Protein AF-C6LS97-F1 (afdb_monomer)

Organism: Giardia intestinalis (strain ATCC 50581 / GS clone H7) (NCBI:txid598745)

InterPro domains:
  IPR003383 Circovirus capsid protein [PF02443] (3-243)

Foldseek 3Di:
DDDDDDDPPPDPPPPPPPPPPPPPPVPPDFQKDDKDKFKDKDKDQQADPVHRQWGDFDKDAQLPTPPSVVVLVFFFKKFFPKKKKKFAQDDPDLVQLVQKKKKWAWQVVQLQPQDWAQDDDLDPCSNGPTDGPVRSVPHPRIDIWGQDSVRNMTMDMDFKWFKDWDADDPDDPGDTTDIDIGGRRDMDTCVQSFADDDDDRPRHHTMIGGIRMDMDSVRPPPDDDDSITIMMMMTTMMGGDTD

Mean predicted aligned error: 12.02 Å

pLDDT: mean 77.27, std 15.56, range [41.56, 97.31]

Structure (mmCIF, N/CA/C/O backbone):
data_AF-C6LS97-F1
#
_entry.id   AF-C6LS97-F1
#
loop_
_atom_site.group_PDB
_atom_site.id
_atom_site.type_symbol
_atom_site.label_atom_id
_atom_site.label_alt_id
_atom_site.label_comp_id
_atom_site.label_asym_id
_atom_site.label_entity_id
_atom_site.label_seq_id
_atom_site.pdbx_PDB_ins_code
_atom_site.Cartn_x
_atom_site.Cartn_y
_atom_site.Cartn_z
_atom_site.occupancy
_atom_site.B_iso_or_equiv
_atom_site.auth_seq_id
_atom_site.auth_comp_id
_atom_site.auth_asym_id
_atom_site.auth_atom_id
_atom_site.pdbx_PDB_model_num
ATOM 1 N N . MET A 1 1 ? -50.761 -73.630 5.319 1.00 46.62 1 MET A N 1
ATOM 2 C CA . MET A 1 1 ? -49.643 -72.853 4.724 1.00 46.62 1 MET A CA 1
ATOM 3 C C . MET A 1 1 ? -50.275 -71.831 3.787 1.00 46.62 1 MET A C 1
ATOM 5 O O . MET A 1 1 ? -51.145 -72.227 3.038 1.00 46.62 1 MET A O 1
ATOM 9 N N . VAL A 1 2 ? -50.105 -70.515 3.930 1.00 41.56 2 VAL A N 1
ATOM 10 C CA . VAL A 1 2 ? -48.975 -69.705 3.433 1.00 41.56 2 VAL A CA 1
ATOM 11 C C . VAL A 1 2 ? -48.930 -68.377 4.216 1.00 41.56 2 VAL A C 1
ATOM 13 O O . VAL A 1 2 ? -49.955 -67.840 4.634 1.00 41.56 2 VAL A O 1
ATOM 16 N N . ARG A 1 3 ? -47.711 -67.892 4.473 1.00 44.88 3 ARG A N 1
ATOM 17 C CA . ARG A 1 3 ? -47.358 -66.804 5.399 1.00 44.88 3 ARG A CA 1
ATOM 18 C C . ARG A 1 3 ? -47.793 -65.416 4.902 1.00 44.88 3 ARG A C 1
ATOM 20 O O . ARG A 1 3 ? -47.576 -65.053 3.750 1.00 44.88 3 ARG A O 1
ATOM 27 N N . ARG A 1 4 ? -48.342 -64.619 5.827 1.00 48.19 4 ARG A N 1
ATOM 28 C CA . ARG A 1 4 ? -48.665 -63.190 5.679 1.00 48.19 4 ARG A CA 1
ATOM 29 C C . ARG A 1 4 ? -47.379 -62.373 5.493 1.00 48.19 4 ARG A C 1
ATOM 31 O O . ARG A 1 4 ? -46.589 -62.280 6.427 1.00 48.19 4 ARG A O 1
ATOM 38 N N . TYR A 1 5 ? -47.204 -61.721 4.345 1.00 48.44 5 TYR A N 1
ATOM 39 C CA . TYR A 1 5 ? -46.192 -60.672 4.191 1.00 48.44 5 TYR A CA 1
ATOM 40 C C . TYR A 1 5 ? -46.810 -59.309 4.515 1.00 48.44 5 TYR A C 1
ATOM 42 O O . TYR A 1 5 ? -47.672 -58.793 3.803 1.00 48.44 5 TYR A O 1
ATOM 50 N N . GLY A 1 6 ? -46.394 -58.754 5.654 1.00 45.88 6 GLY A N 1
ATOM 51 C CA . GLY A 1 6 ? -46.830 -57.456 6.149 1.00 45.88 6 GLY A CA 1
ATOM 52 C C . GLY A 1 6 ? -46.430 -56.321 5.207 1.00 45.88 6 GLY A C 1
ATOM 53 O O . GLY A 1 6 ? -45.264 -56.156 4.853 1.00 45.88 6 GLY A O 1
ATOM 54 N N . LYS A 1 7 ? -47.405 -55.485 4.838 1.00 48.69 7 LYS A N 1
ATOM 55 C CA . LYS A 1 7 ? -47.158 -54.198 4.181 1.00 48.69 7 LYS A CA 1
ATOM 56 C C . LYS A 1 7 ? -46.496 -53.253 5.187 1.00 48.69 7 LYS A C 1
ATOM 58 O O . LYS A 1 7 ? -47.177 -52.591 5.967 1.00 48.69 7 LYS A O 1
ATOM 63 N N . TYR A 1 8 ? -45.169 -53.159 5.149 1.00 50.91 8 TYR A N 1
ATOM 64 C CA . TYR A 1 8 ? -44.419 -52.104 5.832 1.00 50.91 8 TYR A CA 1
ATOM 65 C C . TYR A 1 8 ? -44.796 -50.737 5.237 1.00 50.91 8 TYR A C 1
ATOM 67 O O . TYR A 1 8 ? -44.198 -50.254 4.274 1.00 50.91 8 TYR A O 1
ATOM 75 N N . ARG A 1 9 ? -45.805 -50.076 5.816 1.00 51.81 9 ARG A N 1
ATOM 76 C CA . ARG A 1 9 ? -46.058 -48.651 5.575 1.00 51.81 9 ARG A CA 1
ATOM 77 C C . ARG A 1 9 ? -44.880 -47.863 6.150 1.00 51.81 9 ARG A C 1
ATOM 79 O O . ARG A 1 9 ? -44.785 -47.679 7.361 1.00 51.81 9 ARG A O 1
ATOM 86 N N . LYS A 1 10 ? -43.990 -47.373 5.279 1.00 49.97 10 LYS A N 1
ATOM 87 C CA . LYS A 1 10 ? -42.951 -46.395 5.636 1.00 49.97 10 LYS A CA 1
ATOM 88 C C . LYS A 1 10 ? -43.623 -45.188 6.301 1.00 49.97 10 LYS A C 1
ATOM 90 O O . LYS A 1 10 ? -44.265 -44.379 5.630 1.00 49.97 10 LYS A O 1
ATOM 95 N N . ARG A 1 11 ? -43.486 -45.066 7.626 1.00 51.88 11 ARG A N 1
ATOM 96 C CA . ARG A 1 11 ? -43.858 -43.858 8.370 1.00 51.88 11 ARG A CA 1
ATOM 97 C C . ARG A 1 11 ? -43.005 -42.715 7.824 1.00 51.88 11 ARG A C 1
ATOM 99 O O . ARG A 1 11 ? -41.806 -42.652 8.073 1.00 51.88 11 ARG A O 1
ATOM 106 N N . ARG A 1 12 ? -43.614 -41.826 7.036 1.00 50.38 12 ARG A N 1
ATOM 107 C CA . ARG A 1 12 ? -42.991 -40.558 6.652 1.00 50.38 12 ARG A CA 1
ATOM 108 C C . ARG A 1 12 ? -42.758 -39.775 7.940 1.00 50.38 12 ARG A C 1
ATOM 110 O O . ARG A 1 12 ? -43.701 -39.221 8.498 1.00 50.38 12 ARG A O 1
ATOM 117 N N . PHE A 1 13 ? -41.517 -39.737 8.417 1.00 52.12 13 PHE A N 1
ATOM 118 C CA . PHE A 1 13 ? -41.114 -38.774 9.431 1.00 52.12 13 PHE A CA 1
ATOM 119 C C . PHE A 1 13 ? -41.402 -37.384 8.860 1.00 52.12 13 PHE A C 1
ATOM 121 O O . PHE A 1 13 ? -40.721 -36.924 7.940 1.00 52.12 13 PHE A O 1
ATOM 128 N N . LYS A 1 14 ? -42.460 -36.727 9.352 1.00 53.16 14 LYS A N 1
ATOM 129 C CA . LYS A 1 14 ? -42.687 -35.303 9.100 1.00 53.16 14 LYS A CA 1
ATOM 130 C C . LYS A 1 14 ? -41.426 -34.599 9.592 1.00 53.16 14 LYS A C 1
ATOM 132 O O . LYS A 1 14 ? -41.205 -34.511 10.797 1.00 53.16 14 LYS A O 1
ATOM 137 N N . LYS A 1 15 ? -40.584 -34.124 8.667 1.00 52.19 15 LYS A N 1
ATOM 138 C CA . LYS A 1 15 ? -39.511 -33.182 8.985 1.00 52.19 15 LYS A CA 1
ATOM 139 C C . LYS A 1 15 ? -40.198 -31.968 9.597 1.00 52.19 15 LYS A C 1
ATOM 141 O O . LYS A 1 15 ? -40.750 -31.141 8.875 1.00 52.19 15 LYS A O 1
ATOM 146 N N . VAL A 1 16 ? -40.217 -31.895 10.925 1.00 54.19 16 VAL A N 1
ATOM 147 C CA . VAL A 1 16 ? -40.585 -30.684 11.648 1.00 54.19 16 VAL A CA 1
ATOM 148 C C . VAL A 1 16 ? -39.600 -29.635 11.154 1.00 54.19 16 VAL A C 1
ATOM 150 O O . VAL A 1 16 ? -38.423 -29.663 11.511 1.00 54.19 16 VAL A O 1
ATOM 153 N N . ARG A 1 17 ? -40.050 -28.766 10.241 1.00 55.44 17 ARG A N 1
ATOM 154 C CA . ARG A 1 17 ? -39.307 -27.575 9.837 1.00 55.44 17 ARG A CA 1
ATOM 155 C C . ARG A 1 17 ? -39.157 -26.754 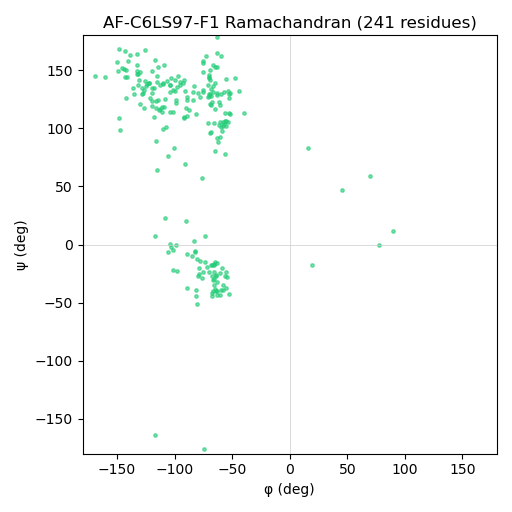11.109 1.00 55.44 17 ARG A C 1
ATOM 157 O O . ARG A 1 17 ? -40.059 -26.004 11.469 1.00 55.44 17 ARG A O 1
ATOM 164 N N . ARG A 1 18 ? -38.044 -26.952 11.820 1.00 57.25 18 ARG A N 1
ATOM 165 C CA . ARG A 1 18 ? -37.614 -26.079 12.905 1.00 57.25 18 ARG A CA 1
ATOM 166 C C . ARG A 1 18 ? -37.547 -24.692 12.285 1.00 57.25 18 ARG A C 1
ATOM 168 O O . ARG A 1 18 ? -36.637 -24.409 11.509 1.00 57.25 18 ARG A O 1
ATOM 175 N N . ARG A 1 19 ? -38.561 -23.860 12.544 1.00 56.88 19 ARG A N 1
ATOM 176 C CA . ARG A 1 19 ? -38.484 -22.437 12.224 1.00 56.88 19 ARG A CA 1
ATOM 177 C C . ARG A 1 19 ? -37.192 -21.962 12.883 1.00 56.88 19 ARG A C 1
ATOM 179 O O . ARG A 1 19 ? -37.013 -22.265 14.065 1.00 56.88 19 ARG A O 1
ATOM 186 N N . PRO A 1 20 ? -36.264 -21.327 12.150 1.00 56.97 20 PRO A N 1
ATOM 187 C CA . PRO A 1 20 ? -35.054 -20.829 12.769 1.00 56.97 20 PRO A CA 1
ATOM 188 C C . PRO A 1 20 ? -35.510 -19.903 13.886 1.00 56.97 20 PRO A C 1
ATOM 190 O O . PRO A 1 20 ? -36.173 -18.896 13.637 1.00 56.97 20 PRO A O 1
ATOM 193 N N . MET A 1 21 ? -35.237 -20.314 15.123 1.00 49.97 21 MET A N 1
ATOM 194 C CA . MET A 1 21 ? -35.466 -19.499 16.297 1.00 49.97 21 MET A CA 1
ATOM 195 C C . MET A 1 21 ? -34.690 -18.220 16.009 1.00 49.97 21 MET A C 1
ATOM 197 O O . MET A 1 21 ? -33.456 -18.245 15.961 1.00 49.97 21 MET A O 1
ATOM 201 N N . ARG A 1 22 ? -35.404 -17.131 15.695 1.00 53.22 22 ARG A N 1
ATOM 202 C CA . ARG A 1 22 ? -34.819 -15.798 15.607 1.00 53.22 22 ARG A CA 1
ATOM 203 C C . ARG A 1 22 ? -34.310 -15.535 17.011 1.00 53.22 22 ARG A C 1
ATOM 205 O O . ARG A 1 22 ? -35.026 -15.015 17.857 1.00 53.22 22 ARG A O 1
ATOM 212 N N . ARG A 1 23 ? -33.069 -15.951 17.281 1.00 51.69 23 ARG A N 1
ATOM 213 C CA . ARG A 1 23 ? -32.305 -15.386 18.374 1.00 51.69 23 ARG A CA 1
ATOM 214 C C . ARG A 1 23 ? -32.390 -13.900 18.094 1.00 51.69 23 ARG A C 1
ATOM 216 O O . ARG A 1 23 ? -31.857 -13.441 17.081 1.00 51.69 23 ARG A O 1
ATOM 223 N N . TYR A 1 24 ? -33.081 -13.180 18.966 1.00 46.16 24 TYR A N 1
ATOM 224 C CA . TYR A 1 24 ? -32.799 -11.782 19.211 1.00 46.16 24 TYR A CA 1
ATOM 225 C C . TYR A 1 24 ? -31.327 -11.738 19.624 1.00 46.16 24 TYR A C 1
ATOM 227 O O . TYR A 1 24 ? -30.973 -11.698 20.799 1.00 46.16 24 TYR A O 1
ATOM 235 N N . ARG A 1 25 ? -30.428 -11.838 18.636 1.00 52.50 25 ARG A N 1
ATOM 236 C CA . ARG A 1 25 ? -29.075 -11.347 18.768 1.00 52.50 25 ARG A CA 1
ATOM 237 C C . ARG A 1 25 ? -29.324 -9.885 19.032 1.00 52.50 25 ARG A C 1
ATOM 239 O O . ARG A 1 25 ? -29.687 -9.162 18.107 1.00 52.50 25 ARG A O 1
ATOM 246 N N . ARG A 1 26 ? -29.232 -9.493 20.308 1.00 45.06 26 ARG A N 1
ATOM 247 C CA . ARG A 1 26 ? -29.091 -8.097 20.694 1.00 45.06 26 ARG A CA 1
ATOM 248 C C . ARG A 1 26 ? -28.143 -7.521 19.661 1.00 45.06 26 ARG A C 1
ATOM 250 O O . ARG A 1 26 ? -27.006 -7.989 19.550 1.00 45.06 26 ARG A O 1
ATOM 257 N N . SER A 1 27 ? -28.650 -6.618 18.831 1.00 45.56 27 SER A N 1
ATOM 258 C CA . SER A 1 27 ? -27.810 -5.816 17.967 1.00 45.56 27 SER A CA 1
ATOM 259 C C . SER A 1 27 ? -26.996 -4.969 18.933 1.00 45.56 27 SER A C 1
ATOM 261 O O . SER A 1 27 ? -27.389 -3.852 19.247 1.00 45.56 27 SER A O 1
ATOM 263 N N . ARG A 1 28 ? -25.924 -5.543 19.503 1.00 56.06 28 ARG A N 1
ATOM 264 C CA . ARG A 1 28 ? -24.888 -4.784 20.190 1.00 56.06 28 ARG A CA 1
ATOM 265 C C . ARG A 1 28 ? -24.517 -3.726 19.170 1.00 56.06 28 ARG A C 1
ATOM 267 O O . ARG A 1 28 ? -24.093 -4.087 18.067 1.00 56.06 28 ARG A O 1
ATOM 274 N N . GLY A 1 29 ? -24.836 -2.470 19.489 1.00 56.38 29 GLY A N 1
ATOM 275 C CA . GLY A 1 29 ? -24.598 -1.340 18.605 1.00 56.38 29 GLY A CA 1
ATOM 276 C C . GLY A 1 29 ? -23.207 -1.492 18.014 1.00 56.38 29 GLY A C 1
ATOM 277 O O . GLY A 1 29 ? -22.271 -1.871 18.720 1.00 56.38 29 GLY A O 1
ATOM 278 N N . LYS A 1 30 ? -23.091 -1.328 16.696 1.00 62.88 30 LYS A N 1
ATOM 279 C CA . LYS A 1 30 ? -21.794 -1.398 16.029 1.00 62.88 30 LYS A CA 1
ATOM 280 C C . LYS A 1 30 ? -20.912 -0.337 16.692 1.00 62.88 30 LYS A C 1
ATOM 282 O O . LYS A 1 30 ? -21.095 0.843 16.423 1.00 62.88 30 LYS A O 1
ATOM 287 N N . THR A 1 31 ? -19.988 -0.742 17.562 1.00 75.62 31 THR A N 1
ATOM 288 C CA . THR A 1 31 ? -19.000 0.141 18.199 1.00 75.62 31 THR A CA 1
ATOM 289 C C . THR A 1 31 ? -17.914 0.463 17.186 1.00 75.62 31 THR A C 1
ATOM 291 O O . THR A 1 31 ? -16.758 0.096 17.358 1.00 75.62 31 THR A O 1
ATOM 294 N N . THR A 1 32 ? -18.315 1.030 16.050 1.00 87.19 32 THR A N 1
ATOM 295 C CA . THR A 1 32 ? -17.424 1.452 14.974 1.00 87.19 32 THR A CA 1
ATOM 296 C C . THR A 1 32 ? -17.199 2.947 15.082 1.00 87.19 32 THR A C 1
ATOM 298 O O . THR A 1 32 ? -18.169 3.697 15.176 1.00 87.19 32 THR A O 1
ATOM 301 N N . SER A 1 33 ? -15.946 3.382 15.013 1.00 89.50 33 SER A N 1
ATOM 302 C CA . SER A 1 33 ? -15.603 4.798 14.954 1.00 89.50 33 SER A CA 1
ATOM 303 C C . SER A 1 33 ? -16.148 5.452 13.676 1.00 89.50 33 SER A C 1
ATOM 305 O O . SER A 1 33 ? -16.456 4.783 12.679 1.00 89.50 33 SER A O 1
ATOM 307 N N . ARG A 1 34 ? -16.171 6.791 13.658 1.00 91.62 34 ARG A N 1
ATOM 308 C CA . ARG A 1 34 ? -16.218 7.545 12.396 1.00 91.62 34 ARG A CA 1
ATOM 309 C C . ARG A 1 34 ? -14.994 7.207 11.534 1.00 91.62 34 ARG A C 1
ATOM 311 O O . ARG A 1 34 ? -14.011 6.639 12.017 1.00 91.62 34 ARG A O 1
ATOM 318 N N . VAL A 1 35 ? -15.074 7.520 10.240 1.00 95.06 35 VAL A N 1
ATOM 319 C CA . VAL A 1 35 ? -13.922 7.379 9.340 1.00 95.06 35 VAL A CA 1
ATOM 320 C C . VAL A 1 35 ? -12.866 8.400 9.746 1.00 95.06 35 VAL A C 1
ATOM 322 O O . VAL A 1 35 ? -13.151 9.594 9.758 1.00 95.06 35 VAL A O 1
ATOM 325 N N . VAL A 1 36 ? -11.666 7.923 10.051 1.00 95.06 36 VAL A N 1
ATOM 326 C CA . VAL A 1 36 ? -10.499 8.744 10.385 1.00 95.06 36 VAL A CA 1
ATOM 327 C C . VAL A 1 36 ? -9.579 8.789 9.171 1.00 95.06 36 VAL A C 1
ATOM 329 O O . VAL A 1 36 ? -9.457 7.797 8.450 1.00 95.06 36 VAL A O 1
ATOM 332 N N . VAL A 1 37 ? -8.947 9.933 8.920 1.00 96.56 37 VAL A N 1
ATOM 333 C CA . VAL A 1 37 ? -7.934 10.073 7.871 1.00 96.56 37 VAL A CA 1
ATOM 334 C C . VAL A 1 37 ? -6.588 10.288 8.536 1.00 96.56 37 VAL A C 1
ATOM 336 O O . VAL A 1 37 ? -6.386 11.318 9.167 1.00 96.56 37 VAL A O 1
ATOM 339 N N . LEU A 1 38 ? -5.685 9.325 8.382 1.00 95.31 38 LEU A N 1
ATOM 340 C CA . LEU A 1 38 ? -4.294 9.478 8.797 1.00 95.31 38 LEU A CA 1
ATOM 341 C C . LEU A 1 38 ? -3.445 9.823 7.579 1.00 95.31 38 LEU A C 1
ATOM 343 O O . LEU A 1 38 ? -3.696 9.314 6.481 1.00 95.31 38 LEU A O 1
ATOM 347 N N . THR A 1 39 ? -2.478 10.713 7.773 1.00 95.06 39 THR A N 1
ATOM 348 C CA . THR A 1 39 ? -1.581 11.181 6.714 1.00 95.06 39 THR A CA 1
ATOM 349 C C . THR A 1 39 ? -0.140 10.941 7.133 1.00 95.06 39 THR A C 1
ATOM 351 O O . THR A 1 39 ? 0.207 11.155 8.290 1.00 95.06 39 THR A O 1
ATOM 354 N N . THR A 1 40 ? 0.684 10.481 6.201 1.00 91.81 40 THR A N 1
ATOM 355 C CA . THR A 1 40 ? 2.123 10.309 6.394 1.00 91.81 40 THR A CA 1
ATOM 356 C C . THR A 1 40 ? 2.840 10.660 5.100 1.00 91.81 40 THR A C 1
ATOM 358 O O . THR A 1 40 ? 2.323 10.382 4.015 1.00 91.81 40 THR A O 1
ATOM 361 N N . ASP A 1 41 ? 4.012 11.268 5.217 1.00 90.00 41 ASP A N 1
ATOM 362 C CA . ASP A 1 41 ? 4.869 11.584 4.084 1.00 90.00 41 ASP A CA 1
ATOM 363 C C . ASP A 1 41 ? 6.025 10.578 4.058 1.00 90.00 41 ASP A C 1
ATOM 365 O O . ASP A 1 41 ? 6.649 10.299 5.083 1.00 90.00 41 ASP A O 1
ATOM 369 N N . ARG A 1 42 ? 6.281 9.980 2.891 1.00 83.19 42 ARG A N 1
ATOM 370 C CA . ARG A 1 42 ? 7.369 9.018 2.684 1.00 83.19 42 ARG A CA 1
ATOM 371 C C . ARG A 1 42 ? 8.008 9.192 1.321 1.00 83.19 42 ARG A C 1
ATOM 373 O O . ARG A 1 42 ? 7.335 9.517 0.349 1.00 83.19 42 ARG A O 1
ATOM 380 N N . ASN A 1 43 ? 9.291 8.869 1.240 1.00 84.31 43 ASN A N 1
ATOM 381 C CA . ASN A 1 43 ? 9.965 8.715 -0.040 1.00 84.31 43 ASN A CA 1
ATOM 382 C C . ASN A 1 43 ? 9.547 7.387 -0.673 1.00 84.31 43 ASN A C 1
ATOM 384 O O . ASN A 1 43 ? 9.562 6.345 -0.016 1.00 84.31 43 ASN A O 1
ATOM 388 N N . TRP A 1 44 ? 9.167 7.434 -1.945 1.00 84.31 44 TRP A N 1
ATOM 389 C CA . TRP A 1 44 ? 8.861 6.257 -2.742 1.00 84.31 44 TRP A CA 1
ATOM 390 C C . TRP A 1 44 ? 9.927 6.065 -3.815 1.00 84.31 44 TRP A C 1
ATOM 392 O O . TRP A 1 44 ? 10.089 6.910 -4.695 1.00 84.31 44 TRP A O 1
ATOM 402 N N . PHE A 1 45 ? 10.613 4.929 -3.736 1.00 81.44 45 PHE A N 1
ATOM 403 C CA . PHE A 1 45 ? 11.476 4.392 -4.779 1.00 81.44 45 PHE A CA 1
ATOM 404 C C . PHE A 1 45 ? 10.626 3.458 -5.650 1.00 81.44 45 PHE A C 1
ATOM 406 O O . PHE A 1 45 ? 10.152 2.429 -5.175 1.00 81.44 45 PHE A O 1
ATOM 413 N N . PHE A 1 46 ? 10.342 3.854 -6.891 1.00 76.12 46 PHE A N 1
ATOM 414 C CA . PHE A 1 46 ? 9.530 3.053 -7.827 1.00 76.12 46 PHE A CA 1
ATOM 415 C C . PHE A 1 46 ? 10.372 2.075 -8.655 1.00 76.12 46 PHE A C 1
ATOM 417 O O . PHE A 1 46 ? 9.804 1.233 -9.349 1.00 76.12 46 PHE A O 1
ATOM 424 N N . ILE A 1 47 ? 11.698 2.180 -8.567 1.00 79.31 47 ILE A N 1
ATOM 425 C CA . ILE A 1 47 ? 12.688 1.320 -9.216 1.00 79.31 47 ILE A CA 1
ATOM 426 C C . ILE A 1 47 ? 13.469 0.583 -8.124 1.00 79.31 47 ILE A C 1
ATOM 428 O O . ILE A 1 47 ? 13.788 1.167 -7.087 1.00 79.31 47 ILE A O 1
ATOM 432 N N . ASN A 1 48 ? 13.762 -0.695 -8.349 1.00 73.75 48 ASN A N 1
ATOM 433 C CA . ASN A 1 48 ? 14.563 -1.503 -7.442 1.00 73.75 48 ASN A CA 1
ATOM 434 C C . ASN A 1 48 ? 16.034 -1.048 -7.470 1.00 73.75 48 ASN A C 1
ATOM 436 O O . ASN A 1 48 ? 16.656 -0.988 -8.526 1.00 73.75 48 ASN A O 1
ATOM 440 N N . ASN A 1 49 ? 16.614 -0.810 -6.292 1.00 69.44 49 ASN A N 1
ATOM 441 C CA . ASN A 1 49 ? 18.009 -0.378 -6.127 1.00 69.44 49 ASN A CA 1
ATOM 442 C C . ASN A 1 49 ? 19.050 -1.350 -6.715 1.00 69.44 49 ASN A C 1
ATOM 444 O O . ASN A 1 49 ? 20.194 -0.961 -6.919 1.00 69.44 49 ASN A O 1
ATOM 448 N N . THR A 1 50 ? 18.684 -2.616 -6.932 1.00 73.56 50 THR A N 1
ATOM 449 C CA . THR A 1 50 ? 19.579 -3.655 -7.475 1.00 73.56 50 THR A CA 1
ATOM 450 C C . THR A 1 50 ? 19.409 -3.887 -8.973 1.00 73.56 50 THR A C 1
ATOM 452 O O . THR A 1 50 ? 20.328 -4.383 -9.616 1.00 73.56 50 THR A O 1
ATOM 455 N N . ASN A 1 51 ? 18.249 -3.546 -9.538 1.00 78.50 51 ASN A N 1
ATOM 456 C CA . ASN A 1 51 ? 17.968 -3.718 -10.957 1.00 78.50 51 ASN A CA 1
ATOM 457 C C . ASN A 1 51 ? 17.015 -2.618 -11.419 1.00 78.50 51 ASN A C 1
ATOM 459 O O . ASN A 1 51 ? 15.828 -2.631 -11.088 1.00 78.50 51 ASN A O 1
ATOM 463 N N . GLU A 1 52 ? 17.543 -1.693 -12.214 1.00 76.19 52 GLU A N 1
ATOM 464 C CA . GLU A 1 52 ? 16.813 -0.502 -12.641 1.00 76.19 52 GLU A CA 1
ATOM 465 C C . GLU A 1 52 ? 15.630 -0.806 -13.574 1.00 76.19 52 GLU A C 1
ATOM 467 O O . GLU A 1 52 ? 14.707 -0.004 -13.691 1.00 76.19 52 GLU A O 1
ATOM 472 N N . ASN A 1 53 ? 15.604 -2.003 -14.169 1.00 82.94 53 ASN A N 1
ATOM 473 C CA . ASN A 1 53 ? 14.519 -2.461 -15.040 1.00 82.94 53 ASN A CA 1
ATOM 474 C C . ASN A 1 53 ? 13.314 -3.015 -14.264 1.00 82.94 53 ASN A C 1
ATOM 476 O O . ASN A 1 53 ? 12.304 -3.390 -14.863 1.00 82.94 53 ASN A O 1
ATOM 480 N N . LEU A 1 54 ? 13.433 -3.132 -12.941 1.00 86.38 54 LEU A N 1
ATOM 481 C CA . LEU A 1 54 ? 12.435 -3.751 -12.085 1.00 86.38 54 LEU A CA 1
ATOM 482 C C . LEU A 1 54 ? 11.716 -2.707 -11.238 1.00 86.38 54 LEU A C 1
ATOM 484 O O . LEU A 1 54 ? 12.327 -1.967 -10.467 1.00 86.38 54 LEU A O 1
ATOM 488 N N . HIS A 1 55 ? 10.390 -2.708 -11.332 1.00 88.25 55 HIS A N 1
ATOM 489 C CA . HIS A 1 55 ? 9.533 -1.808 -10.580 1.00 88.25 55 HIS A CA 1
ATOM 490 C C . HIS A 1 55 ? 9.007 -2.443 -9.297 1.00 88.25 55 HIS A C 1
ATOM 492 O O . HIS A 1 55 ? 8.583 -3.602 -9.279 1.00 88.25 55 HIS A O 1
ATOM 498 N N . GLU A 1 56 ? 8.969 -1.643 -8.230 1.00 87.69 56 GLU A N 1
ATOM 499 C CA . GLU A 1 56 ? 8.415 -2.027 -6.930 1.00 87.69 56 GLU A CA 1
ATOM 500 C C . GLU A 1 56 ? 7.034 -1.399 -6.703 1.00 87.69 56 GLU A C 1
ATOM 502 O O . GLU A 1 56 ? 6.793 -0.219 -6.983 1.00 87.69 56 GLU A O 1
ATOM 507 N N . ALA A 1 57 ? 6.104 -2.194 -6.172 1.00 90.06 57 ALA A N 1
ATOM 508 C CA . ALA A 1 57 ? 4.795 -1.700 -5.775 1.00 90.06 57 ALA A CA 1
ATOM 509 C C . ALA A 1 57 ? 4.917 -0.794 -4.544 1.00 90.06 57 ALA A C 1
ATOM 511 O O . ALA A 1 57 ? 5.685 -1.068 -3.625 1.00 90.06 57 ALA A O 1
ATOM 512 N N . TYR A 1 58 ? 4.099 0.258 -4.470 1.00 90.12 58 TYR A N 1
ATOM 513 C CA . TYR A 1 58 ? 4.071 1.111 -3.287 1.00 90.12 58 TYR A CA 1
ATOM 514 C C . TYR A 1 58 ? 3.750 0.296 -2.031 1.00 90.12 58 TYR A C 1
ATOM 516 O O . TYR A 1 58 ? 2.750 -0.426 -1.995 1.00 90.12 58 TYR A O 1
ATOM 524 N N . ARG A 1 59 ? 4.541 0.472 -0.974 1.00 87.81 59 ARG A N 1
ATOM 525 C CA . ARG A 1 59 ? 4.372 -0.231 0.298 1.00 87.81 59 ARG A CA 1
ATOM 526 C C . ARG A 1 59 ? 4.273 0.750 1.453 1.00 87.81 59 ARG A C 1
ATOM 528 O O . ARG A 1 59 ? 4.998 1.741 1.514 1.00 87.81 59 ARG A O 1
ATOM 535 N N . PHE A 1 60 ? 3.400 0.448 2.406 1.00 88.00 60 PHE A N 1
ATOM 536 C CA . PHE A 1 60 ? 3.337 1.181 3.664 1.00 88.00 60 PHE A CA 1
ATOM 537 C C . PHE A 1 60 ? 2.861 0.304 4.820 1.00 88.00 60 PHE A C 1
ATOM 539 O O . PHE A 1 60 ? 2.143 -0.675 4.642 1.00 88.00 60 PHE A O 1
ATOM 546 N N . THR A 1 61 ? 3.215 0.719 6.025 1.00 87.50 61 THR A N 1
ATOM 547 C CA . THR A 1 61 ? 2.815 0.138 7.307 1.00 87.50 61 THR A CA 1
ATOM 548 C C . THR A 1 61 ? 1.916 1.142 8.024 1.00 87.50 61 THR A C 1
ATOM 550 O O . THR A 1 61 ? 2.163 2.347 8.009 1.00 87.50 61 THR A O 1
ATOM 553 N N . VAL A 1 62 ? 0.825 0.674 8.634 1.00 87.75 62 VAL A N 1
ATOM 554 C CA . VAL A 1 62 ? -0.119 1.578 9.329 1.00 87.75 62 VAL A CA 1
ATOM 555 C C . VAL A 1 62 ? 0.406 1.965 10.706 1.00 87.75 62 VAL A C 1
ATOM 557 O O . VAL A 1 62 ? 0.107 3.047 11.191 1.00 87.75 62 VAL A O 1
ATOM 560 N N . HIS A 1 63 ? 1.223 1.100 11.311 1.00 84.62 63 HIS A N 1
ATOM 561 C CA . HIS A 1 63 ? 1.878 1.364 12.588 1.00 84.62 63 HIS A CA 1
ATOM 562 C C . HIS A 1 63 ? 2.697 2.661 12.568 1.00 84.62 63 HIS A C 1
ATOM 564 O O . HIS A 1 63 ? 2.681 3.418 13.531 1.00 84.62 63 HIS A O 1
ATOM 570 N N . ASP A 1 64 ? 3.347 2.951 11.442 1.00 80.06 64 ASP A N 1
ATOM 571 C CA . ASP A 1 64 ? 4.221 4.117 11.301 1.00 80.06 64 ASP A CA 1
ATOM 572 C C . ASP A 1 64 ? 3.442 5.400 10.961 1.00 80.06 64 ASP A C 1
ATOM 574 O O . ASP A 1 64 ? 4.036 6.454 10.735 1.00 80.06 64 ASP A O 1
ATOM 578 N N . MET A 1 65 ? 2.107 5.329 10.891 1.00 87.50 65 MET A N 1
ATOM 579 C CA . MET A 1 65 ? 1.274 6.505 10.666 1.00 87.50 65 MET A CA 1
ATOM 580 C C . MET A 1 65 ? 1.084 7.292 11.964 1.00 87.50 65 MET A C 1
ATOM 582 O O . MET A 1 65 ? 0.637 6.716 12.964 1.00 87.50 65 MET A O 1
ATOM 586 N N . PRO A 1 66 ? 1.313 8.617 11.942 1.00 89.44 66 PRO A N 1
ATOM 587 C CA . PRO A 1 66 ? 1.042 9.479 13.085 1.00 89.44 66 PRO A CA 1
ATOM 588 C C . PRO A 1 66 ? -0.390 9.305 13.598 1.00 89.44 66 PRO A C 1
ATOM 590 O O . PRO A 1 66 ? -1.351 9.345 12.826 1.00 89.44 66 PRO A O 1
ATOM 593 N N . GLY A 1 67 ? -0.527 9.089 14.906 1.00 87.94 67 GLY A N 1
ATOM 594 C CA . GLY A 1 67 ? -1.812 8.945 15.587 1.00 87.94 67 GLY A CA 1
ATOM 595 C C . GLY A 1 67 ? -2.509 7.593 15.420 1.00 87.94 67 GLY A C 1
ATOM 596 O O . GLY A 1 67 ? -3.587 7.411 15.975 1.00 87.94 67 GLY A O 1
ATOM 597 N N . PHE A 1 68 ? -1.953 6.619 14.683 1.00 90.75 68 PHE A N 1
ATOM 598 C CA . PHE A 1 68 ? -2.585 5.297 14.564 1.00 90.75 68 PHE A CA 1
ATOM 599 C C . PHE A 1 68 ? -2.577 4.519 15.886 1.00 90.75 68 PHE A C 1
ATOM 601 O O . PHE A 1 68 ? -3.592 3.927 16.261 1.00 90.75 68 PHE A O 1
ATOM 608 N N . ILE A 1 69 ? -1.440 4.534 16.587 1.00 87.25 69 ILE A N 1
ATOM 609 C CA . ILE A 1 69 ? -1.225 3.791 17.838 1.00 87.25 69 ILE A CA 1
ATOM 610 C C . ILE A 1 69 ? -2.169 4.286 18.941 1.00 87.25 69 ILE A C 1
ATOM 612 O O . ILE A 1 69 ? -2.668 3.484 19.727 1.00 87.25 69 ILE A O 1
ATOM 616 N N . ASP A 1 70 ? -2.521 5.570 18.942 1.00 89.88 70 ASP A N 1
ATOM 617 C CA . ASP A 1 70 ? -3.436 6.146 19.932 1.00 89.88 70 ASP A CA 1
ATOM 618 C C . ASP A 1 70 ? -4.799 5.434 19.918 1.00 89.88 70 ASP A C 1
ATOM 620 O O . ASP A 1 70 ? -5.389 5.168 20.967 1.00 89.88 70 ASP A O 1
ATOM 624 N N . TYR A 1 71 ? -5.266 5.000 18.741 1.00 90.94 71 TYR A N 1
ATOM 625 C CA . TYR A 1 71 ? -6.519 4.252 18.603 1.00 90.94 71 TYR A CA 1
ATOM 626 C C . TYR A 1 71 ? -6.441 2.811 19.125 1.00 90.94 71 TYR A C 1
ATOM 628 O O . TYR A 1 71 ? -7.489 2.229 19.414 1.00 90.94 71 TYR A O 1
ATOM 636 N N . GLN A 1 72 ? -5.249 2.226 19.283 1.00 86.94 72 GLN A N 1
ATOM 637 C CA . GLN A 1 72 ? -5.070 0.882 19.850 1.00 86.94 72 GLN A CA 1
ATOM 638 C C . GLN A 1 72 ? -5.448 0.830 21.338 1.00 86.94 72 GLN A C 1
ATOM 640 O O . GLN A 1 72 ? -5.858 -0.220 21.851 1.00 86.94 72 GLN A O 1
ATOM 645 N N . THR A 1 73 ? -5.329 1.957 22.045 1.00 86.12 73 THR A N 1
ATOM 646 C CA . THR A 1 73 ? -5.729 2.052 23.456 1.00 86.12 73 THR A CA 1
ATOM 647 C C . THR A 1 73 ? -7.247 1.925 23.597 1.00 86.12 73 THR A C 1
ATOM 649 O O . THR A 1 73 ? -7.716 1.153 24.430 1.00 86.12 73 THR A O 1
ATOM 652 N N . VAL A 1 74 ? -8.004 2.563 22.698 1.00 90.12 74 VAL A N 1
ATOM 653 C CA . VAL A 1 74 ? -9.472 2.649 22.743 1.00 90.12 74 VAL A CA 1
ATOM 654 C C . VAL A 1 74 ? -10.165 1.490 22.023 1.00 90.12 74 VAL A C 1
ATOM 656 O O . VAL A 1 74 ? -11.205 1.017 22.473 1.00 90.12 74 VAL A O 1
ATOM 659 N N . TYR A 1 75 ? -9.622 1.016 20.901 1.00 92.44 75 TYR A N 1
ATOM 660 C CA . TYR A 1 75 ? -10.277 0.046 20.020 1.00 92.44 75 TYR A CA 1
ATOM 661 C C . TYR A 1 75 ? -9.497 -1.272 19.925 1.00 92.44 75 TYR A C 1
ATOM 663 O O . TYR A 1 75 ? -8.302 -1.348 20.191 1.00 92.44 75 TYR A O 1
ATOM 671 N N . SER A 1 76 ? -10.180 -2.345 19.522 1.00 91.62 76 SER A N 1
ATOM 672 C CA . SER A 1 76 ? -9.584 -3.687 19.380 1.00 91.62 76 SER A CA 1
ATOM 673 C C . SER A 1 76 ? -9.252 -4.065 17.937 1.00 91.62 76 SER A C 1
ATOM 675 O O . SER A 1 76 ? -8.399 -4.921 17.700 1.00 91.62 76 SER A O 1
ATOM 677 N N . HIS A 1 77 ? -9.892 -3.425 16.958 1.00 93.94 77 HIS A N 1
ATOM 678 C CA . H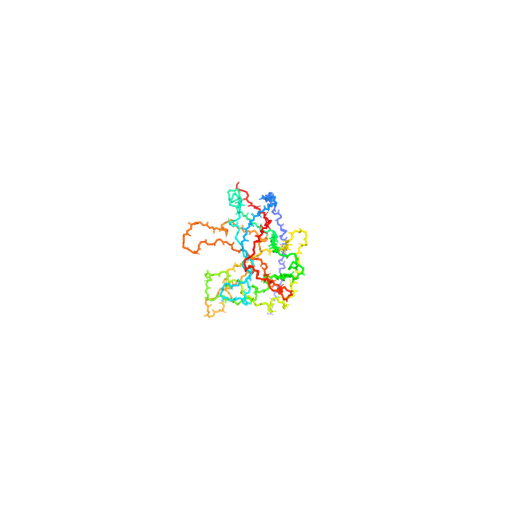IS A 1 77 ? -9.699 -3.729 15.543 1.00 93.94 77 HIS A CA 1
ATOM 679 C C . HIS A 1 77 ? -9.688 -2.469 14.682 1.00 93.94 77 HIS A C 1
ATOM 681 O O . HIS A 1 77 ? -10.331 -1.470 15.011 1.00 93.94 77 HIS A O 1
ATOM 687 N N . PHE A 1 78 ? -9.074 -2.583 13.508 1.00 94.69 78 PHE A N 1
ATOM 688 C CA . PHE A 1 78 ? -9.052 -1.562 12.471 1.00 94.69 78 PHE A CA 1
ATOM 689 C C . PHE A 1 78 ? -9.373 -2.160 11.093 1.00 94.69 78 PHE A C 1
ATOM 691 O O . PHE A 1 78 ? -9.370 -3.376 10.890 1.00 94.69 78 PHE A O 1
ATOM 698 N N . ARG A 1 79 ? -9.700 -1.297 10.135 1.00 95.44 79 ARG A N 1
ATOM 699 C CA . ARG A 1 79 ? -9.756 -1.618 8.704 1.00 95.44 79 ARG A CA 1
ATOM 700 C C . ARG A 1 79 ? -9.414 -0.386 7.886 1.00 95.44 79 ARG A C 1
ATOM 702 O O . ARG A 1 79 ? -9.773 0.726 8.276 1.00 95.44 79 ARG A O 1
ATOM 709 N N . ILE A 1 80 ? -8.812 -0.586 6.722 1.00 96.19 80 ILE A N 1
ATOM 710 C CA . ILE A 1 80 ? -8.563 0.481 5.754 1.00 96.19 80 ILE A CA 1
ATOM 711 C C . ILE A 1 80 ? -9.646 0.439 4.686 1.00 96.19 80 ILE A C 1
ATOM 713 O O . ILE A 1 80 ? -9.826 -0.552 3.982 1.00 96.19 80 ILE A O 1
ATOM 717 N N . LEU A 1 81 ? -10.373 1.538 4.535 1.00 96.44 81 LEU A N 1
ATOM 718 C CA . LEU A 1 81 ? -11.404 1.658 3.513 1.00 96.44 81 LEU A CA 1
ATOM 719 C C . LEU A 1 81 ? -10.820 2.016 2.150 1.00 96.44 81 LEU A C 1
ATOM 721 O O . LEU A 1 81 ? -11.335 1.557 1.132 1.00 96.44 81 LEU A O 1
ATOM 725 N N . LYS A 1 82 ? -9.817 2.899 2.134 1.00 96.50 82 LYS A N 1
ATOM 726 C CA . LYS A 1 82 ? -9.277 3.520 0.921 1.00 96.50 82 LYS A CA 1
ATOM 727 C C . LYS A 1 82 ? -7.977 4.253 1.240 1.00 96.50 82 LYS A C 1
ATOM 729 O O . LYS A 1 82 ? -7.894 4.889 2.289 1.00 96.50 82 LYS A O 1
ATOM 734 N N . ALA A 1 83 ? -7.029 4.246 0.314 1.00 96.31 83 ALA A N 1
ATOM 735 C CA . ALA A 1 83 ? -5.825 5.065 0.372 1.00 96.31 83 ALA A CA 1
ATOM 736 C C . ALA A 1 83 ? -5.760 6.014 -0.835 1.00 96.31 83 ALA A C 1
ATOM 738 O O . ALA A 1 83 ? -6.294 5.720 -1.909 1.00 96.31 83 ALA A O 1
ATOM 739 N N . LYS A 1 84 ? -5.147 7.180 -0.642 1.00 95.75 84 LYS A N 1
ATOM 740 C CA . LYS A 1 84 ? -4.814 8.139 -1.696 1.00 95.75 84 LYS A CA 1
ATOM 741 C C . LYS A 1 84 ? -3.351 8.528 -1.529 1.00 95.75 84 LYS A C 1
ATOM 743 O O . LYS A 1 84 ? -2.999 9.051 -0.480 1.00 95.75 84 LYS A O 1
ATOM 748 N N . ILE A 1 85 ? -2.541 8.296 -2.549 1.00 93.69 85 ILE A N 1
ATOM 749 C CA . ILE A 1 85 ? -1.181 8.826 -2.633 1.00 93.69 85 ILE A CA 1
ATOM 750 C C . ILE A 1 85 ? -1.237 10.117 -3.440 1.00 93.69 85 ILE A C 1
ATOM 752 O O . ILE A 1 85 ? -1.950 10.194 -4.445 1.00 93.69 85 ILE A O 1
ATOM 756 N N . VAL A 1 86 ? -0.515 11.128 -2.977 1.00 93.06 86 VAL A N 1
ATOM 757 C CA . VAL A 1 86 ? -0.227 12.362 -3.698 1.00 93.06 86 VAL A CA 1
ATOM 758 C C . VAL A 1 86 ? 1.283 12.455 -3.840 1.00 93.06 86 VAL A C 1
ATOM 760 O O . VAL A 1 86 ? 1.999 12.384 -2.852 1.00 93.06 86 VAL A O 1
ATOM 763 N N . ILE A 1 87 ? 1.752 12.575 -5.067 1.00 89.12 87 ILE A N 1
ATOM 764 C CA . ILE A 1 87 ? 3.161 12.598 -5.430 1.00 89.12 87 ILE A CA 1
ATOM 765 C C . ILE A 1 87 ? 3.461 14.022 -5.856 1.00 89.12 87 ILE A C 1
ATOM 767 O O . ILE A 1 87 ? 2.837 14.503 -6.805 1.00 89.12 87 ILE A O 1
ATOM 771 N N . SER A 1 88 ? 4.363 14.700 -5.152 1.00 82.69 88 SER A N 1
ATOM 772 C CA . SER A 1 88 ? 4.837 16.010 -5.586 1.00 82.69 88 SER A CA 1
ATOM 773 C C . SER A 1 88 ? 5.851 15.827 -6.709 1.00 82.69 88 SER A C 1
ATOM 775 O O . SER A 1 88 ? 6.814 15.073 -6.606 1.00 82.69 88 SER A O 1
ATOM 777 N N . THR A 1 89 ? 5.616 16.515 -7.814 1.00 74.75 89 THR A N 1
ATOM 778 C CA . THR A 1 89 ? 6.470 16.505 -8.996 1.00 74.75 89 THR A CA 1
ATOM 779 C C . THR A 1 89 ? 7.025 17.915 -9.166 1.00 74.75 89 THR A C 1
ATOM 781 O O . THR A 1 89 ? 6.664 18.622 -10.103 1.00 74.75 89 THR A O 1
ATOM 784 N N . GLN A 1 90 ? 7.831 18.366 -8.200 1.00 65.12 90 GLN A N 1
ATOM 785 C CA . GLN A 1 90 ? 8.537 19.640 -8.326 1.00 65.12 90 GLN A CA 1
ATOM 786 C C . GLN A 1 90 ? 9.636 19.461 -9.371 1.00 65.12 90 GLN A C 1
ATOM 788 O O . GLN A 1 90 ? 10.637 18.786 -9.134 1.00 65.12 90 GLN A O 1
ATOM 793 N N . TYR A 1 91 ? 9.399 20.007 -10.559 1.00 66.19 91 TYR A N 1
ATOM 794 C CA . TYR A 1 91 ? 10.392 20.081 -11.620 1.00 66.19 91 TYR A CA 1
ATOM 795 C C . TYR A 1 91 ? 11.122 21.414 -11.513 1.00 66.19 91 TYR A C 1
ATOM 797 O O . TYR A 1 91 ? 10.488 22.441 -11.281 1.00 66.19 91 TYR A O 1
ATOM 805 N N . ALA A 1 92 ? 12.442 21.404 -11.707 1.00 60.91 92 ALA A N 1
ATOM 806 C CA . ALA A 1 92 ? 13.228 22.636 -11.770 1.00 60.91 92 ALA A CA 1
ATOM 807 C C . ALA A 1 92 ? 12.835 23.514 -12.976 1.00 60.91 92 ALA A C 1
ATOM 809 O O . ALA A 1 92 ? 12.952 24.733 -12.906 1.00 60.91 92 ALA A O 1
ATOM 810 N N . ASP A 1 93 ? 12.324 22.905 -14.055 1.00 65.56 93 ASP A N 1
ATOM 811 C CA . ASP A 1 93 ? 11.835 23.597 -15.249 1.00 65.56 93 ASP A CA 1
ATOM 812 C C . ASP A 1 93 ? 10.412 23.135 -15.619 1.00 65.56 93 ASP A C 1
ATOM 814 O O . ASP A 1 93 ? 10.113 21.943 -15.739 1.00 65.56 93 ASP A O 1
ATOM 818 N N . SER A 1 94 ? 9.528 24.112 -15.827 1.00 64.56 94 SER A N 1
ATOM 819 C CA . SER A 1 94 ? 8.147 23.952 -16.296 1.00 64.56 94 SER A CA 1
ATOM 820 C C . SER A 1 94 ? 8.012 23.207 -17.633 1.00 64.56 94 SER A C 1
ATOM 822 O O . SER A 1 94 ? 7.000 22.542 -17.855 1.00 64.56 94 SER A O 1
ATOM 824 N N . LYS A 1 95 ? 9.026 23.238 -18.510 1.00 65.06 95 LYS A N 1
ATOM 825 C CA . LYS A 1 95 ? 9.000 22.503 -19.792 1.00 65.06 95 LYS A CA 1
ATOM 826 C C . LYS A 1 95 ? 8.987 20.985 -19.594 1.00 65.06 95 LYS A C 1
ATOM 828 O O . LYS A 1 95 ? 8.285 20.268 -20.305 1.00 65.06 95 LYS A O 1
ATOM 833 N N . VAL A 1 96 ? 9.678 20.509 -18.560 1.00 66.00 96 VAL A N 1
ATOM 834 C CA . VAL A 1 96 ? 9.762 19.089 -18.176 1.00 66.00 96 VAL A CA 1
ATOM 835 C C . VAL A 1 96 ? 8.411 18.565 -17.688 1.00 66.00 96 VAL A C 1
ATOM 837 O O . VAL A 1 96 ? 8.061 17.398 -17.877 1.00 66.00 96 VAL A O 1
ATOM 840 N N . GLN A 1 97 ? 7.604 19.439 -17.090 1.00 65.31 97 GLN A N 1
ATOM 841 C CA . GLN A 1 97 ? 6.288 19.080 -16.580 1.00 65.31 97 GLN A CA 1
ATOM 842 C C . GLN A 1 97 ? 5.340 18.620 -17.694 1.00 65.31 97 GLN A C 1
ATOM 844 O O . GLN A 1 97 ? 4.618 17.644 -17.508 1.00 65.31 97 GLN A O 1
ATOM 849 N N . GLY A 1 98 ? 5.366 19.281 -18.856 1.00 64.50 98 GLY A N 1
ATOM 850 C CA . GLY A 1 98 ? 4.534 18.916 -20.009 1.00 64.50 98 GLY A CA 1
ATOM 851 C C . GLY A 1 98 ? 4.988 17.643 -20.730 1.00 64.50 98 GLY A C 1
ATOM 852 O O . GLY A 1 98 ? 4.231 17.072 -21.510 1.00 64.50 98 GLY A O 1
ATOM 853 N N . GLN A 1 99 ? 6.212 17.187 -20.462 1.00 71.44 99 GLN A N 1
ATOM 854 C CA . GLN A 1 99 ? 6.848 16.054 -21.141 1.00 71.44 99 GLN A CA 1
ATOM 855 C C . GLN A 1 99 ? 6.904 14.787 -20.281 1.00 71.44 99 GLN A C 1
ATOM 857 O O . GLN A 1 99 ? 7.285 13.725 -20.771 1.00 71.44 99 GLN A O 1
ATOM 862 N N . THR A 1 100 ? 6.511 14.880 -19.008 1.00 77.06 100 THR A N 1
ATOM 863 C CA . THR A 1 100 ? 6.527 13.755 -18.073 1.00 77.06 100 THR A CA 1
ATOM 864 C C . THR A 1 100 ? 5.134 13.173 -17.891 1.00 77.06 100 THR A C 1
ATOM 866 O O . THR A 1 100 ? 4.152 13.875 -17.648 1.00 77.06 100 THR A O 1
ATOM 869 N N . SER A 1 101 ? 5.046 11.850 -17.972 1.00 84.44 101 SER A N 1
ATOM 870 C CA . SER A 1 101 ? 3.816 11.115 -17.685 1.00 84.44 101 SER A CA 1
ATOM 871 C C . SER A 1 101 ? 4.107 9.939 -16.768 1.00 84.44 101 SER A C 1
ATOM 873 O O . SER A 1 101 ? 5.232 9.449 -16.683 1.00 84.44 101 SER A O 1
ATOM 875 N N . TYR A 1 102 ? 3.091 9.521 -16.025 1.00 87.44 102 TYR A N 1
ATOM 876 C CA . TYR A 1 102 ? 3.219 8.492 -15.007 1.00 87.44 102 TYR A CA 1
ATOM 877 C C . TYR A 1 102 ? 2.202 7.403 -15.261 1.00 87.44 102 TYR A C 1
ATOM 879 O O . TYR A 1 102 ? 0.996 7.636 -15.201 1.00 87.44 102 TYR A O 1
ATOM 887 N N . LEU A 1 103 ? 2.681 6.199 -15.519 1.00 90.44 103 LEU A N 1
ATOM 888 C CA . LEU A 1 103 ? 1.834 5.030 -15.602 1.00 90.44 103 LEU A CA 1
ATOM 889 C C . LEU A 1 103 ? 1.615 4.487 -14.196 1.00 90.44 103 LEU A C 1
ATOM 891 O O . LEU A 1 103 ? 2.572 4.191 -13.489 1.00 90.44 103 LEU A O 1
ATOM 895 N N . ILE A 1 104 ? 0.362 4.343 -13.788 1.00 91.75 104 ILE A N 1
ATOM 896 C CA . ILE A 1 104 ? -0.004 3.771 -12.495 1.00 91.75 104 ILE A CA 1
ATOM 897 C C . ILE A 1 104 ? -0.770 2.484 -12.746 1.00 91.75 104 ILE A C 1
ATOM 899 O O . ILE A 1 104 ? -1.797 2.480 -13.430 1.00 91.75 104 ILE A O 1
ATOM 903 N N . VAL A 1 105 ?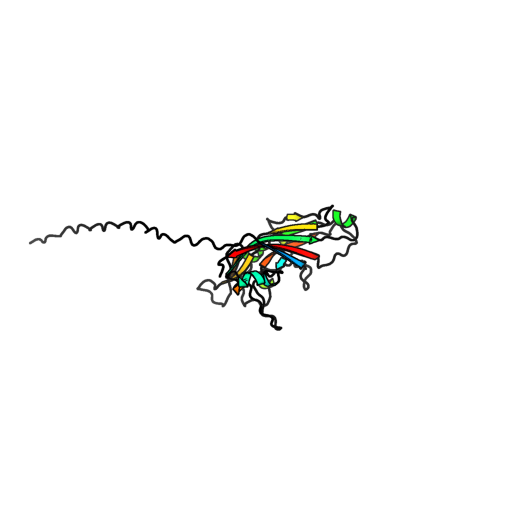 -0.276 1.390 -12.172 1.00 93.25 105 VAL A N 1
ATOM 904 C CA . VAL A 1 105 ? -0.801 0.043 -12.407 1.00 93.25 105 VAL A CA 1
ATOM 905 C C . VAL A 1 105 ? -1.110 -0.619 -11.073 1.00 93.25 105 VAL A C 1
ATOM 907 O O . VAL A 1 105 ? -0.292 -0.628 -10.159 1.00 93.25 105 VAL A O 1
ATOM 910 N N . GLY A 1 106 ? -2.307 -1.183 -10.923 1.00 92.00 106 GLY A N 1
ATOM 911 C CA . GLY A 1 106 ? -2.645 -1.933 -9.713 1.00 92.00 106 GLY A CA 1
ATOM 912 C C . GLY A 1 106 ? -1.753 -3.168 -9.564 1.00 92.00 106 GLY A C 1
ATOM 913 O O . GLY A 1 106 ? -1.650 -3.956 -10.495 1.00 92.00 106 GLY A O 1
ATOM 914 N N . SER A 1 107 ? -1.162 -3.373 -8.387 1.00 91.06 107 SER A N 1
ATOM 915 C CA . SER A 1 107 ? -0.250 -4.499 -8.120 1.00 91.06 107 SER A CA 1
ATOM 916 C C . SER A 1 107 ? -0.943 -5.840 -7.864 1.00 91.06 107 SER A C 1
ATOM 918 O O . SER A 1 107 ? -0.356 -6.906 -8.034 1.00 91.06 107 SER A O 1
ATOM 920 N N . ARG A 1 108 ? -2.230 -5.801 -7.502 1.00 90.00 108 ARG A N 1
ATOM 921 C CA . ARG A 1 108 ? -3.019 -6.978 -7.114 1.00 90.00 108 ARG A CA 1
ATOM 922 C C . ARG A 1 108 ? -2.993 -8.140 -8.124 1.00 90.00 108 ARG A C 1
ATOM 924 O O . ARG A 1 108 ? -2.914 -9.272 -7.656 1.00 90.00 108 ARG A O 1
ATOM 931 N N . PRO A 1 109 ? -3.099 -7.924 -9.452 1.00 89.44 109 PRO A N 1
ATOM 932 C CA . PRO A 1 109 ? -3.046 -9.016 -10.423 1.00 89.44 109 PRO A CA 1
ATOM 933 C C . PRO A 1 109 ? -1.724 -9.787 -10.364 1.00 89.44 109 PRO A C 1
ATOM 935 O O . PRO A 1 109 ? -1.756 -11.009 -10.317 1.00 89.44 109 PRO A O 1
ATOM 938 N N . PHE A 1 110 ? -0.598 -9.078 -10.255 1.00 88.50 110 PHE A N 1
ATOM 939 C CA . PHE A 1 110 ? 0.740 -9.671 -10.175 1.00 88.50 110 PHE A CA 1
ATOM 940 C C . PHE A 1 110 ? 0.942 -10.456 -8.876 1.00 88.50 110 PHE A C 1
ATOM 942 O O . PHE A 1 110 ? 1.464 -11.566 -8.882 1.00 88.50 110 PHE A O 1
ATOM 949 N N . ALA A 1 111 ? 0.437 -9.928 -7.757 1.00 85.31 111 ALA A N 1
ATOM 950 C CA . ALA A 1 111 ? 0.454 -10.635 -6.477 1.00 85.31 111 ALA A CA 1
ATOM 951 C C . ALA A 1 111 ? -0.423 -11.903 -6.470 1.00 85.31 111 ALA A C 1
ATOM 953 O O . ALA A 1 111 ? -0.143 -12.846 -5.738 1.00 85.31 111 ALA A O 1
ATOM 954 N N . ALA A 1 112 ? -1.507 -11.932 -7.252 1.00 80.00 112 ALA A N 1
ATOM 955 C CA . ALA A 1 11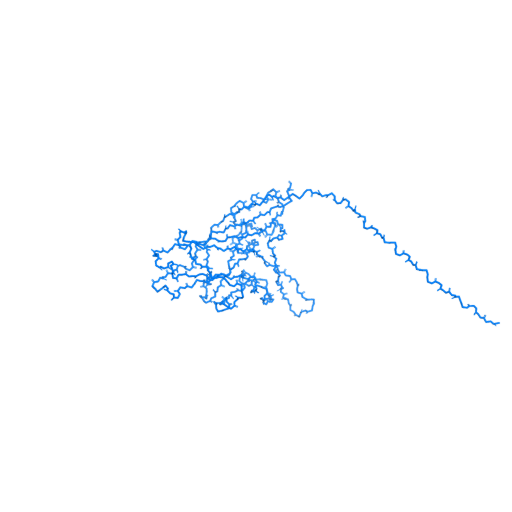2 ? -2.429 -13.068 -7.296 1.00 80.00 112 ALA A CA 1
ATOM 956 C C . ALA A 1 112 ? -1.880 -14.264 -8.087 1.00 80.00 112 ALA A C 1
ATOM 958 O O . ALA A 1 112 ? -2.270 -15.396 -7.814 1.00 80.00 112 ALA A O 1
ATOM 959 N N . THR A 1 113 ? -1.019 -14.008 -9.073 1.00 79.00 113 THR A N 1
ATOM 960 C CA . THR A 1 113 ? -0.447 -15.026 -9.968 1.00 79.00 113 THR A CA 1
ATOM 961 C C . THR A 1 113 ? 0.957 -15.459 -9.564 1.00 79.00 113 THR A C 1
ATOM 963 O O . THR A 1 113 ? 1.549 -16.301 -10.232 1.00 79.00 113 THR A O 1
ATOM 966 N N . ASN A 1 114 ? 1.501 -14.884 -8.493 1.00 77.75 114 ASN A N 1
ATOM 967 C CA . ASN A 1 114 ? 2.842 -15.195 -8.031 1.00 77.75 114 ASN A CA 1
ATOM 968 C C . ASN A 1 114 ? 2.909 -16.627 -7.456 1.00 77.75 114 ASN A C 1
ATOM 970 O O . ASN A 1 114 ? 1.965 -17.106 -6.813 1.00 77.75 114 ASN A O 1
ATOM 974 N N . MET A 1 115 ? 4.021 -17.316 -7.727 1.00 76.56 115 MET A N 1
ATOM 975 C CA . MET A 1 115 ? 4.195 -18.727 -7.393 1.00 76.56 115 MET A CA 1
ATOM 976 C C . MET A 1 115 ? 4.188 -18.948 -5.872 1.00 76.56 115 MET A C 1
ATOM 978 O O . MET A 1 115 ? 4.549 -18.049 -5.108 1.00 76.56 115 MET A O 1
ATOM 982 N N . PRO A 1 116 ? 3.779 -20.141 -5.408 1.00 76.25 116 PRO A N 1
ATOM 983 C CA . PRO A 1 116 ? 3.886 -20.508 -4.002 1.00 76.25 116 PRO A CA 1
ATOM 984 C C . PRO A 1 116 ? 5.328 -20.380 -3.476 1.00 76.25 116 PRO A C 1
ATOM 986 O O . PRO A 1 116 ? 6.289 -20.696 -4.178 1.00 76.25 116 PRO A O 1
ATOM 989 N N . LEU A 1 117 ? 5.477 -19.932 -2.229 1.00 73.50 117 LEU A N 1
ATOM 990 C CA . LEU A 1 117 ? 6.775 -19.634 -1.626 1.00 73.50 117 LEU A CA 1
ATOM 991 C C . LEU A 1 117 ? 7.358 -20.874 -0.950 1.00 73.50 117 LEU A C 1
ATOM 993 O O . LEU A 1 117 ? 6.718 -21.481 -0.096 1.00 73.50 117 LEU A O 1
ATOM 997 N N . THR A 1 118 ? 8.593 -21.234 -1.286 1.00 70.69 118 THR A N 1
ATOM 998 C CA . THR A 1 118 ? 9.288 -22.404 -0.712 1.00 70.69 118 THR A CA 1
ATOM 999 C C . THR A 1 118 ? 9.894 -22.140 0.667 1.00 70.69 118 THR A C 1
ATOM 1001 O O . THR A 1 118 ? 10.303 -23.071 1.353 1.00 70.69 118 THR A O 1
ATOM 1004 N N . ARG A 1 119 ? 9.970 -20.872 1.086 1.00 67.75 119 ARG A N 1
ATOM 1005 C CA . ARG A 1 119 ? 10.400 -20.436 2.421 1.00 67.75 119 ARG A CA 1
ATOM 1006 C C . ARG A 1 119 ? 9.585 -19.222 2.836 1.00 67.75 119 ARG A C 1
ATOM 1008 O O . ARG A 1 119 ? 9.157 -18.453 1.975 1.00 67.75 119 ARG A O 1
ATOM 1015 N N . TYR A 1 120 ? 9.384 -19.045 4.142 1.00 63.06 120 TYR A N 1
ATOM 1016 C CA . TYR A 1 120 ? 8.781 -17.814 4.636 1.00 63.06 120 TYR A CA 1
ATOM 1017 C C . TYR A 1 120 ? 9.703 -16.647 4.260 1.00 63.06 120 TYR A C 1
ATOM 1019 O O . TYR A 1 120 ? 10.897 -16.692 4.571 1.00 63.06 120 TYR A O 1
ATOM 1027 N N . PRO A 1 121 ? 9.204 -15.652 3.522 1.00 61.59 121 PRO A N 1
ATOM 1028 C CA . PRO A 1 121 ? 10.073 -14.655 2.930 1.00 61.59 121 PRO A CA 1
ATOM 1029 C C . PRO A 1 121 ? 10.581 -13.662 3.972 1.00 61.59 121 PRO A C 1
ATOM 1031 O O . PRO A 1 121 ? 9.809 -13.109 4.751 1.00 61.59 121 PRO A O 1
ATOM 1034 N N . ALA A 1 122 ? 11.888 -13.403 3.929 1.00 58.91 122 ALA A N 1
ATOM 1035 C CA . ALA A 1 122 ? 12.540 -12.377 4.742 1.00 58.91 122 ALA A CA 1
ATOM 1036 C C . ALA A 1 122 ? 12.321 -10.950 4.198 1.00 58.91 122 ALA A C 1
ATOM 1038 O O . ALA A 1 122 ? 12.574 -9.977 4.901 1.00 58.91 122 ALA A O 1
ATOM 1039 N N . TYR A 1 123 ? 11.849 -10.812 2.952 1.00 59.44 123 TYR A N 1
ATOM 1040 C CA . TYR A 1 123 ? 11.678 -9.522 2.280 1.00 59.44 123 TYR A CA 1
ATOM 1041 C C . TYR A 1 123 ? 10.304 -9.405 1.613 1.00 59.44 123 TYR A C 1
ATOM 1043 O O . TYR A 1 123 ? 9.740 -10.385 1.125 1.00 59.44 123 TYR A O 1
ATOM 1051 N N . ASP A 1 124 ? 9.774 -8.184 1.543 1.00 60.31 124 ASP A N 1
ATOM 1052 C CA . ASP A 1 124 ? 8.437 -7.924 0.998 1.00 60.31 124 ASP A CA 1
ATOM 1053 C C . ASP A 1 124 ? 8.297 -8.210 -0.506 1.00 60.31 124 ASP A C 1
ATOM 1055 O O . ASP A 1 124 ? 7.202 -8.513 -0.983 1.00 60.31 124 ASP A O 1
ATOM 1059 N N . SER A 1 125 ? 9.406 -8.175 -1.243 1.00 59.69 125 SER A N 1
ATOM 1060 C CA . SER A 1 125 ? 9.477 -8.451 -2.683 1.00 59.69 125 SER A CA 1
ATOM 1061 C C . SER A 1 125 ? 9.155 -9.893 -3.071 1.00 59.69 125 SER A C 1
ATOM 1063 O O . SER A 1 125 ? 8.841 -10.175 -4.225 1.00 59.69 125 SER A O 1
ATOM 1065 N N . TYR A 1 126 ? 9.190 -10.817 -2.112 1.00 61.78 126 TYR A N 1
ATOM 1066 C CA . TYR A 1 126 ? 8.739 -12.188 -2.330 1.00 61.78 126 TYR A CA 1
ATOM 1067 C C . TYR A 1 126 ? 7.212 -12.305 -2.286 1.00 61.78 126 TYR A C 1
ATOM 1069 O O . TYR A 1 126 ? 6.647 -13.214 -2.889 1.00 61.78 126 TYR A O 1
ATOM 1077 N N . TRP A 1 127 ? 6.532 -11.389 -1.593 1.00 72.94 127 TRP A N 1
ATOM 1078 C CA . TRP A 1 127 ? 5.075 -11.375 -1.509 1.00 72.94 127 TRP A CA 1
ATOM 1079 C C . TRP A 1 127 ? 4.462 -10.730 -2.757 1.00 72.94 127 TRP A C 1
ATOM 1081 O O . TRP A 1 127 ? 3.594 -11.311 -3.411 1.00 72.94 127 TRP A O 1
ATOM 1091 N N . VAL A 1 128 ? 4.934 -9.537 -3.124 1.00 84.50 128 VAL A N 1
ATOM 1092 C CA . VAL A 1 128 ? 4.540 -8.856 -4.365 1.00 84.50 128 VAL A CA 1
ATOM 1093 C C . VAL A 1 128 ? 5.761 -8.790 -5.281 1.00 84.50 128 VAL A C 1
ATOM 1095 O O . VAL A 1 128 ? 6.731 -8.136 -4.903 1.00 84.50 128 VAL A O 1
ATOM 1098 N N . PRO A 1 129 ? 5.733 -9.449 -6.457 1.00 86.00 129 PRO A N 1
ATOM 1099 C CA . PRO A 1 129 ? 6.919 -9.581 -7.293 1.00 86.00 129 PRO A CA 1
ATOM 1100 C C . PRO A 1 129 ? 7.368 -8.228 -7.845 1.00 86.00 129 PRO A C 1
ATOM 1102 O O . PRO A 1 129 ? 6.562 -7.315 -8.036 1.00 86.00 129 PRO A O 1
ATOM 1105 N N . TYR A 1 130 ? 8.652 -8.108 -8.153 1.00 88.44 130 TYR A N 1
ATOM 1106 C CA . TYR A 1 130 ? 9.111 -7.049 -9.039 1.00 88.44 130 TYR A CA 1
ATOM 1107 C C . TYR A 1 130 ? 8.642 -7.326 -10.468 1.00 88.44 130 TYR A C 1
ATOM 1109 O O . TYR A 1 130 ? 8.586 -8.481 -10.884 1.00 88.44 130 TYR A O 1
ATOM 1117 N N . VAL A 1 131 ? 8.293 -6.272 -11.200 1.00 89.25 131 VAL A N 1
ATOM 1118 C CA . VAL A 1 131 ? 7.692 -6.376 -12.538 1.00 89.25 131 VAL A CA 1
ATOM 1119 C C . VAL A 1 131 ? 8.443 -5.451 -13.485 1.00 89.25 131 VAL A C 1
ATOM 1121 O O . VAL A 1 131 ? 8.838 -4.351 -13.092 1.00 89.25 131 VAL A O 1
ATOM 1124 N N . THR A 1 132 ? 8.651 -5.893 -14.719 1.00 90.75 132 THR A N 1
ATOM 1125 C CA . THR A 1 132 ? 9.289 -5.072 -15.756 1.00 90.75 132 THR A CA 1
ATOM 1126 C C . THR A 1 132 ? 8.332 -4.009 -16.297 1.00 90.75 132 THR A C 1
ATOM 1128 O O . THR A 1 132 ? 7.108 -4.141 -16.209 1.00 90.75 132 THR A O 1
ATOM 1131 N N . GLU A 1 133 ? 8.864 -2.936 -16.884 1.00 89.00 133 GLU A N 1
ATOM 1132 C CA . GLU A 1 133 ? 8.022 -1.903 -17.500 1.00 89.00 133 GLU A CA 1
ATOM 1133 C C . GLU A 1 133 ? 7.110 -2.471 -18.606 1.00 89.00 133 GLU A C 1
ATOM 1135 O O . GLU A 1 133 ? 5.937 -2.098 -18.684 1.00 89.00 133 GLU A O 1
ATOM 1140 N N . ASP A 1 134 ? 7.605 -3.409 -19.417 1.00 89.38 134 ASP A N 1
ATOM 1141 C CA . ASP A 1 134 ? 6.837 -4.018 -20.509 1.00 89.38 134 ASP A CA 1
ATOM 1142 C C . ASP A 1 134 ? 5.615 -4.789 -19.997 1.00 89.38 134 ASP A C 1
ATOM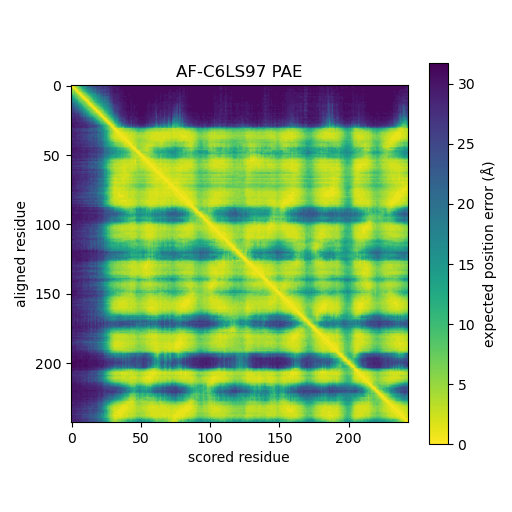 1144 O O . ASP A 1 134 ? 4.506 -4.631 -20.514 1.00 89.38 134 ASP A O 1
ATOM 1148 N N . GLU A 1 135 ? 5.780 -5.564 -18.925 1.00 90.00 135 GLU A N 1
ATOM 1149 C CA . GLU A 1 135 ? 4.679 -6.271 -18.265 1.00 90.00 135 GLU A CA 1
ATOM 1150 C C . GLU A 1 135 ? 3.654 -5.294 -17.668 1.00 90.00 135 GLU A C 1
ATOM 1152 O O . GLU A 1 135 ? 2.440 -5.506 -17.770 1.00 90.00 135 GLU A O 1
ATOM 1157 N N . LEU A 1 136 ? 4.119 -4.186 -17.077 1.00 90.44 136 LEU A N 1
ATOM 1158 C CA . LEU A 1 136 ? 3.239 -3.138 -16.555 1.00 90.44 136 LEU A CA 1
ATOM 1159 C C . LEU A 1 136 ? 2.448 -2.450 -17.673 1.00 90.44 136 LEU A C 1
ATOM 1161 O O . LEU A 1 136 ? 1.259 -2.177 -17.488 1.00 90.44 136 LEU A O 1
ATOM 1165 N N . ARG A 1 137 ? 3.068 -2.222 -18.837 1.00 88.75 137 ARG A N 1
ATOM 1166 C CA . ARG A 1 137 ? 2.426 -1.623 -20.018 1.00 88.75 137 ARG A CA 1
ATOM 1167 C C . ARG A 1 137 ? 1.400 -2.539 -20.685 1.00 88.75 137 ARG A C 1
ATOM 1169 O O . ARG A 1 137 ? 0.475 -2.060 -21.343 1.00 88.75 137 ARG A O 1
ATOM 1176 N N . GLN A 1 138 ? 1.524 -3.850 -20.499 1.00 87.69 138 GLN A N 1
ATOM 1177 C CA . GLN A 1 138 ? 0.553 -4.840 -20.976 1.00 87.69 138 GLN A CA 1
ATOM 1178 C C . GLN A 1 138 ? -0.621 -5.042 -20.001 1.00 87.69 138 GLN A C 1
ATOM 1180 O O . GLN A 1 138 ? -1.625 -5.678 -20.337 1.00 87.69 138 GLN A O 1
ATOM 1185 N N . ALA A 1 139 ? -0.544 -4.489 -18.787 1.00 86.69 139 ALA A N 1
ATOM 1186 C CA . ALA A 1 139 ? -1.574 -4.677 -17.781 1.00 86.69 139 ALA A CA 1
ATOM 1187 C C . ALA A 1 139 ? -2.888 -3.969 -18.158 1.00 86.69 139 ALA A C 1
ATOM 1189 O O . ALA A 1 139 ? -2.953 -2.754 -18.346 1.00 86.69 139 ALA A O 1
ATOM 1190 N N . ARG A 1 140 ? -3.997 -4.719 -18.135 1.00 80.69 140 ARG A N 1
ATOM 1191 C CA . ARG A 1 140 ? -5.350 -4.223 -18.468 1.00 80.69 140 ARG A CA 1
ATOM 1192 C C . ARG A 1 140 ? -5.800 -2.990 -17.668 1.00 80.69 140 ARG A C 1
ATOM 1194 O O . ARG A 1 140 ? -6.650 -2.235 -18.128 1.00 80.69 140 ARG A O 1
ATOM 1201 N N . TRP A 1 141 ? -5.288 -2.810 -16.452 1.00 77.88 141 TRP A N 1
ATOM 1202 C CA . TRP A 1 141 ? -5.754 -1.793 -15.499 1.00 77.88 141 TRP A CA 1
ATOM 1203 C C . TRP A 1 141 ? -4.770 -0.638 -15.310 1.00 77.88 141 TRP A C 1
ATOM 1205 O O . TRP A 1 141 ? -4.799 0.030 -14.273 1.00 77.88 141 TRP A O 1
ATOM 1215 N N . GLN A 1 142 ? -3.900 -0.413 -16.290 1.00 86.19 142 GLN A N 1
ATOM 1216 C CA . GLN A 1 142 ? -2.991 0.720 -16.296 1.00 86.19 142 GLN A CA 1
ATOM 1217 C C . GLN A 1 142 ? -3.726 2.044 -16.525 1.00 86.19 142 GLN A C 1
ATOM 1219 O O . GLN A 1 142 ? -4.719 2.117 -17.253 1.00 86.19 142 GLN A O 1
ATOM 1224 N N . ARG A 1 143 ? -3.239 3.110 -15.892 1.00 88.62 143 ARG A N 1
ATOM 1225 C CA . ARG A 1 143 ? -3.725 4.473 -16.113 1.00 88.62 143 ARG A CA 1
ATOM 1226 C C . ARG A 1 143 ? -2.552 5.416 -16.244 1.00 88.62 143 ARG A C 1
A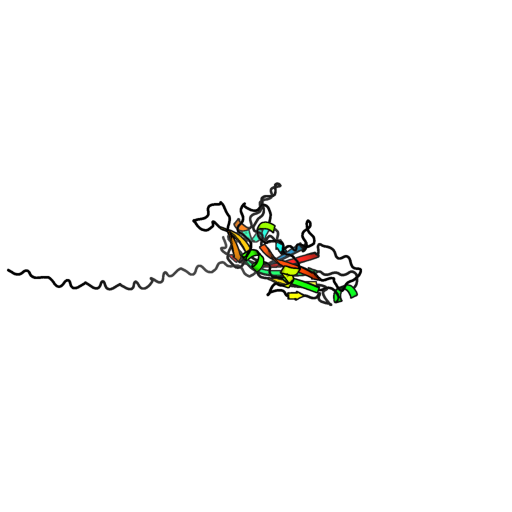TOM 1228 O O . ARG A 1 143 ? -1.688 5.438 -15.374 1.00 88.62 143 ARG A O 1
ATOM 1235 N N . MET A 1 144 ? -2.556 6.213 -17.301 1.00 88.50 144 MET A N 1
ATOM 1236 C CA . MET A 1 144 ? -1.592 7.289 -17.459 1.00 88.50 144 MET A CA 1
ATOM 1237 C C . MET A 1 144 ? -2.083 8.527 -16.708 1.00 88.50 144 MET A C 1
ATOM 1239 O O . MET A 1 144 ? -3.239 8.934 -16.822 1.00 88.50 144 MET A O 1
ATOM 1243 N N . HIS A 1 145 ? -1.195 9.099 -15.913 1.00 87.94 145 HIS A N 1
ATOM 1244 C CA . HIS A 1 145 ? -1.408 10.289 -15.118 1.00 87.94 145 HIS A CA 1
ATOM 1245 C C . HIS A 1 145 ? -0.418 11.362 -15.548 1.00 87.94 145 HIS A C 1
ATOM 1247 O O . HIS A 1 145 ? 0.778 11.110 -15.683 1.00 87.94 145 HIS A O 1
ATOM 1253 N N . TYR A 1 146 ? -0.930 12.573 -15.708 1.00 85.38 146 TYR A N 1
ATOM 1254 C CA . TYR A 1 146 ? -0.129 13.748 -16.003 1.00 85.38 146 TYR A CA 1
ATOM 1255 C C . TYR A 1 146 ? -0.047 14.627 -14.754 1.00 85.38 146 TYR A C 1
ATOM 1257 O O . TYR A 1 146 ? -1.051 14.747 -14.037 1.00 85.38 146 TYR A O 1
ATOM 1265 N N . PRO A 1 147 ? 1.119 15.226 -14.461 1.00 83.75 147 PRO A N 1
ATOM 1266 C CA . PRO A 1 147 ? 1.228 16.237 -13.423 1.00 83.75 147 PRO A CA 1
ATOM 1267 C C . PRO A 1 147 ? 0.213 17.360 -13.633 1.00 83.75 147 PRO A C 1
ATOM 1269 O O . PRO A 1 147 ? 0.099 17.915 -14.722 1.00 83.75 147 PRO A O 1
ATOM 1272 N N . SER A 1 148 ? -0.503 17.730 -12.573 1.00 81.94 148 SER A N 1
ATOM 1273 C CA . SER A 1 148 ? -1.335 18.937 -12.585 1.00 81.94 148 SER A CA 1
ATOM 1274 C C . SER A 1 148 ? -0.466 20.167 -12.845 1.00 81.94 148 SER A C 1
ATOM 1276 O O . SER A 1 148 ? 0.524 20.357 -12.139 1.00 81.94 148 SER A O 1
ATOM 1278 N N . THR A 1 149 ? -0.846 21.011 -13.808 1.00 75.81 149 THR A N 1
ATOM 1279 C CA . THR A 1 149 ? -0.137 22.260 -14.140 1.00 75.81 149 THR A CA 1
ATOM 1280 C C . THR A 1 149 ? -0.083 23.219 -12.953 1.00 75.81 149 THR A C 1
ATOM 1282 O O . THR A 1 149 ? 0.957 23.810 -12.693 1.00 75.81 149 THR A O 1
ATOM 1285 N N . THR A 1 150 ? -1.165 23.303 -12.175 1.00 79.12 150 THR A N 1
ATOM 1286 C CA . THR A 1 150 ? -1.288 24.225 -11.036 1.00 79.12 150 THR A CA 1
ATOM 1287 C C . THR A 1 150 ? -0.613 23.712 -9.768 1.00 79.12 150 THR A C 1
ATOM 1289 O O . THR A 1 150 ? 0.043 24.470 -9.067 1.00 79.12 150 THR A O 1
ATOM 1292 N N . THR A 1 151 ? -0.797 22.431 -9.433 1.00 78.62 151 THR A N 1
ATOM 1293 C CA . THR A 1 151 ? -0.338 21.885 -8.140 1.00 78.62 151 THR A CA 1
ATOM 1294 C C . THR A 1 151 ? 0.959 21.094 -8.242 1.00 78.62 151 THR A C 1
ATOM 1296 O O . THR A 1 151 ? 1.427 20.610 -7.217 1.00 78.62 151 THR A O 1
ATOM 1299 N N . GLN A 1 152 ? 1.487 20.895 -9.458 1.00 81.06 152 GLN A N 1
ATOM 1300 C CA . GLN A 1 152 ? 2.687 20.096 -9.734 1.00 81.06 152 GLN A CA 1
ATOM 1301 C C . GLN A 1 152 ? 2.672 18.765 -8.979 1.00 81.06 152 GLN A C 1
ATOM 1303 O O . GLN A 1 152 ? 3.613 18.395 -8.279 1.00 81.06 152 GLN A O 1
ATOM 1308 N N . ALA A 1 153 ? 1.533 18.078 -9.042 1.00 85.81 153 ALA A N 1
ATOM 1309 C CA . ALA A 1 153 ? 1.321 16.858 -8.290 1.00 85.81 153 ALA A CA 1
ATOM 1310 C C . ALA A 1 153 ? 0.447 15.879 -9.058 1.00 85.81 153 ALA A C 1
ATOM 1312 O O . ALA A 1 153 ? -0.430 16.264 -9.839 1.00 85.81 153 ALA A O 1
ATOM 1313 N N . ILE A 1 154 ? 0.662 14.603 -8.767 1.00 89.88 154 ILE A N 1
ATOM 1314 C CA . ILE A 1 154 ? -0.146 13.492 -9.256 1.00 89.88 154 ILE A CA 1
ATOM 1315 C C . ILE A 1 154 ? -0.823 12.849 -8.071 1.00 89.88 154 ILE A C 1
ATOM 1317 O O . ILE A 1 154 ? -0.257 12.769 -6.985 1.00 89.88 154 ILE A O 1
ATOM 1321 N N . SER A 1 155 ? -2.050 12.375 -8.260 1.00 91.38 155 SER A N 1
ATOM 1322 C CA . SER A 1 155 ? -2.704 11.609 -7.214 1.00 91.38 155 SER A CA 1
ATOM 1323 C C . SER A 1 155 ? -3.308 10.321 -7.728 1.00 91.38 155 SER A C 1
ATOM 1325 O O . SER A 1 155 ? -3.971 10.288 -8.763 1.00 91.38 155 SER A O 1
ATOM 1327 N N . ALA A 1 156 ? -3.102 9.268 -6.948 1.00 91.94 156 ALA A N 1
ATOM 1328 C CA . ALA A 1 156 ? -3.590 7.935 -7.219 1.00 91.94 156 ALA A CA 1
ATOM 1329 C C . ALA A 1 156 ? -4.392 7.446 -6.029 1.00 91.94 156 ALA A C 1
ATOM 1331 O O . ALA A 1 156 ? -4.030 7.625 -4.869 1.00 91.94 156 ALA A O 1
ATOM 1332 N N . THR A 1 157 ? -5.523 6.831 -6.321 1.00 94.75 157 THR A N 1
ATOM 1333 C CA . THR A 1 157 ? -6.444 6.338 -5.312 1.00 94.75 157 THR A CA 1
ATOM 1334 C C . THR A 1 157 ? -6.590 4.838 -5.474 1.00 94.75 157 THR A C 1
ATOM 1336 O O . THR A 1 157 ? -6.878 4.372 -6.571 1.00 94.75 157 THR A O 1
ATOM 1339 N N . PHE A 1 158 ? -6.441 4.091 -4.383 1.00 94.56 158 PHE A N 1
ATOM 1340 C CA . PHE A 1 158 ? -6.437 2.633 -4.425 1.00 94.56 158 PHE A CA 1
ATOM 1341 C C . PHE A 1 158 ? -7.015 2.015 -3.150 1.00 94.56 158 PHE A C 1
ATOM 1343 O O . PHE A 1 158 ? -7.254 2.681 -2.135 1.00 94.56 158 PHE A O 1
ATOM 1350 N N . TYR A 1 159 ? -7.269 0.713 -3.235 1.00 95.50 159 TYR A N 1
ATOM 1351 C CA . TYR A 1 159 ? -7.739 -0.115 -2.135 1.00 95.50 159 TYR A CA 1
ATOM 1352 C C . TYR A 1 159 ? -6.583 -1.007 -1.693 1.00 95.50 159 TYR A C 1
ATOM 1354 O O . TYR A 1 159 ? -6.296 -1.984 -2.387 1.00 95.50 159 TYR A O 1
ATOM 1362 N N . PRO A 1 160 ? -5.893 -0.660 -0.593 1.00 94.06 160 PRO A N 1
ATOM 1363 C CA . PRO A 1 160 ? -4.744 -1.428 -0.156 1.00 94.06 160 PRO A CA 1
ATOM 1364 C C . PRO A 1 160 ? -5.152 -2.849 0.219 1.00 94.06 160 PRO A C 1
ATOM 1366 O O . PRO A 1 160 ? -6.281 -3.122 0.647 1.00 94.06 160 PRO A O 1
ATOM 1369 N N . TYR A 1 161 ? -4.201 -3.752 0.075 1.00 93.88 161 TYR A N 1
ATOM 1370 C CA . TYR A 1 161 ? -4.321 -5.134 0.499 1.00 93.88 161 TYR A CA 1
ATOM 1371 C C . TYR A 1 161 ? -3.011 -5.571 1.135 1.00 93.88 161 TYR A C 1
ATOM 1373 O O . TYR A 1 161 ? -1.983 -4.921 0.981 1.00 93.88 161 TYR A O 1
ATOM 1381 N N . THR A 1 162 ? -3.070 -6.664 1.867 1.00 89.81 162 THR A N 1
ATOM 1382 C CA . THR A 1 162 ? -1.900 -7.337 2.421 1.00 89.81 162 THR A CA 1
ATOM 1383 C C . THR A 1 162 ? -1.933 -8.794 1.985 1.00 89.81 162 THR A C 1
ATOM 1385 O O . THR A 1 162 ? -2.950 -9.266 1.456 1.00 89.81 162 THR A O 1
ATOM 1388 N N . LEU A 1 163 ? -0.829 -9.498 2.172 1.00 86.62 163 LEU A N 1
ATOM 1389 C CA . LEU A 1 163 ? -0.712 -10.908 1.841 1.00 86.62 163 LEU A CA 1
ATOM 1390 C C . LEU A 1 163 ? -0.628 -11.716 3.128 1.00 86.62 163 LEU A C 1
ATOM 1392 O O . LEU A 1 163 ? -0.005 -11.311 4.102 1.00 86.62 163 LEU A O 1
ATOM 1396 N N . VAL A 1 164 ? -1.340 -12.837 3.140 1.00 82.44 164 VAL A N 1
ATOM 1397 C CA . VAL A 1 164 ? -1.379 -13.762 4.269 1.00 82.44 164 VAL A CA 1
ATOM 1398 C C . VAL A 1 164 ? -0.904 -15.115 3.769 1.00 82.44 164 VAL A C 1
ATOM 1400 O O . VAL A 1 164 ? -1.448 -15.636 2.791 1.00 82.44 164 VAL A O 1
ATOM 1403 N N . GLY A 1 165 ? 0.098 -15.674 4.445 1.00 76.94 165 GLY A N 1
ATOM 1404 C CA . GLY A 1 165 ? 0.535 -17.048 4.231 1.00 76.94 165 GLY A CA 1
ATOM 1405 C C . GLY A 1 165 ? -0.533 -18.035 4.702 1.00 76.94 165 GLY A C 1
ATOM 1406 O O . GLY A 1 165 ? -1.108 -17.893 5.780 1.00 76.94 165 GLY A O 1
ATOM 1407 N N . THR A 1 166 ? -0.821 -19.032 3.877 1.00 74.81 166 THR A N 1
ATOM 1408 C CA . THR A 1 166 ? -1.777 -20.107 4.143 1.00 74.81 166 THR A CA 1
ATOM 1409 C C . THR A 1 166 ? -1.129 -21.455 3.862 1.00 74.81 166 THR A C 1
ATOM 1411 O O . THR A 1 166 ? -0.274 -21.571 2.981 1.00 74.81 166 THR A O 1
ATOM 1414 N N . LEU A 1 167 ? -1.545 -22.471 4.620 1.00 68.69 167 LEU A N 1
ATOM 1415 C CA . LEU A 1 167 ? -1.181 -23.855 4.336 1.00 68.69 167 LEU A CA 1
ATOM 1416 C C . LEU A 1 167 ? -1.831 -24.280 3.015 1.00 68.69 167 LEU A C 1
ATOM 1418 O O . LEU A 1 167 ? -2.987 -23.942 2.745 1.00 68.69 167 LEU A O 1
ATOM 1422 N N . GLY A 1 168 ? -1.052 -24.970 2.189 1.00 67.50 168 GLY A N 1
ATOM 1423 C CA . GLY A 1 168 ? -1.451 -25.402 0.857 1.00 67.50 168 GLY A CA 1
ATOM 1424 C C . GLY A 1 168 ? -2.421 -26.581 0.807 1.00 67.50 168 GLY A C 1
ATOM 1425 O O . GLY A 1 168 ? -2.884 -27.063 1.841 1.00 67.50 168 GLY A O 1
ATOM 1426 N N . PRO A 1 169 ? -2.732 -27.058 -0.413 1.00 69.25 169 PRO A N 1
ATOM 1427 C CA . PRO A 1 169 ? -3.397 -28.337 -0.641 1.00 69.25 169 PRO A CA 1
ATOM 1428 C C . PRO A 1 169 ? -2.767 -29.479 0.166 1.00 69.25 169 PRO A C 1
ATOM 1430 O O . PRO A 1 169 ? -1.551 -29.558 0.297 1.00 69.25 169 PRO A O 1
ATOM 1433 N N . ALA A 1 170 ? -3.607 -30.394 0.655 1.00 58.62 170 ALA A N 1
ATOM 1434 C CA . ALA A 1 170 ? -3.198 -31.485 1.544 1.00 58.62 170 ALA A CA 1
ATOM 1435 C C . ALA A 1 170 ? -2.260 -32.528 0.902 1.00 58.62 170 ALA A C 1
ATOM 1437 O O . ALA A 1 170 ? -1.626 -33.286 1.627 1.00 58.62 170 ALA A O 1
ATOM 1438 N N . TYR A 1 171 ? -2.181 -32.583 -0.432 1.00 58.34 171 TYR A N 1
ATOM 1439 C CA . TYR A 1 171 ? -1.263 -33.461 -1.158 1.00 58.34 171 TYR A CA 1
ATOM 1440 C C . TYR A 1 171 ? -0.272 -32.613 -1.951 1.00 58.34 171 TYR A C 1
ATOM 1442 O O . TYR A 1 171 ? -0.529 -32.230 -3.092 1.00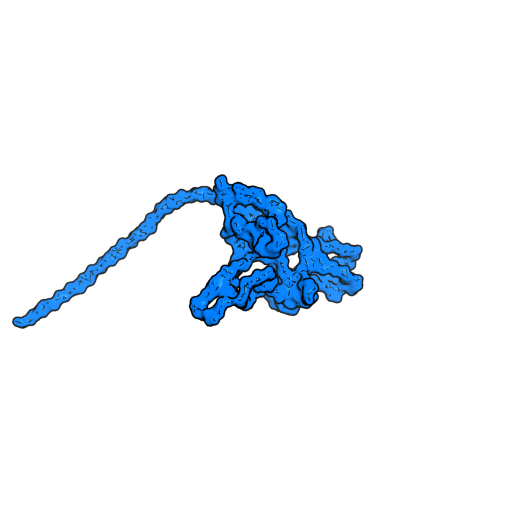 58.34 171 TYR A O 1
ATOM 1450 N N . LEU A 1 172 ? 0.838 -32.280 -1.302 1.00 61.69 172 LEU A N 1
ATOM 1451 C CA . LEU A 1 172 ? 2.007 -31.642 -1.889 1.00 61.69 172 LEU A CA 1
ATOM 1452 C C . LEU A 1 172 ? 3.231 -32.264 -1.229 1.00 61.69 172 LEU A C 1
ATOM 1454 O O . LEU A 1 172 ? 3.344 -32.275 -0.010 1.00 61.69 172 LEU A O 1
ATOM 1458 N N . GLU A 1 173 ? 4.156 -32.767 -2.037 1.00 59.66 173 GLU A N 1
ATOM 1459 C CA . GLU A 1 173 ? 5.380 -33.438 -1.576 1.00 59.66 173 GLU A CA 1
ATOM 1460 C C . GLU A 1 173 ? 6.432 -32.461 -1.006 1.00 59.66 173 GLU A C 1
ATOM 1462 O O . GLU A 1 173 ? 7.571 -32.846 -0.757 1.00 59.66 173 GLU A O 1
ATOM 1467 N N . LYS A 1 174 ? 6.087 -31.174 -0.839 1.00 64.19 174 LYS A N 1
ATOM 1468 C CA . LYS A 1 174 ? 7.000 -30.106 -0.408 1.00 64.19 174 LYS A CA 1
ATOM 1469 C C . LYS A 1 174 ? 6.312 -29.130 0.546 1.00 64.19 174 LYS A C 1
ATOM 1471 O O . LYS A 1 174 ? 5.153 -28.770 0.335 1.00 64.19 174 LYS A O 1
ATOM 1476 N N . ASP A 1 175 ? 7.071 -28.634 1.522 1.00 66.94 175 ASP A N 1
ATOM 1477 C CA . ASP A 1 175 ? 6.675 -27.533 2.402 1.00 66.94 175 ASP A CA 1
ATOM 1478 C C . ASP A 1 175 ? 6.632 -26.226 1.604 1.00 66.94 175 ASP A C 1
ATOM 1480 O O . ASP A 1 175 ? 7.652 -25.577 1.368 1.00 66.94 175 ASP A O 1
ATOM 1484 N N . VAL A 1 176 ? 5.444 -25.856 1.126 1.00 72.56 176 VAL A N 1
ATOM 1485 C CA . VAL A 1 176 ? 5.248 -24.637 0.337 1.00 72.56 176 VAL A CA 1
ATOM 1486 C C . VAL A 1 176 ? 4.138 -23.789 0.944 1.00 72.56 176 VAL A C 1
ATOM 1488 O O . VAL A 1 176 ? 3.049 -24.274 1.259 1.00 72.56 176 VAL A O 1
ATOM 1491 N N . PHE A 1 177 ? 4.405 -22.495 1.093 1.00 73.25 177 PHE A N 1
ATOM 1492 C CA . PHE A 1 177 ? 3.455 -21.514 1.591 1.00 73.25 177 PHE A CA 1
ATOM 1493 C C . PHE A 1 177 ? 2.652 -20.930 0.434 1.00 73.25 177 PHE A C 1
ATOM 1495 O O . PHE A 1 177 ? 3.194 -20.358 -0.514 1.00 73.25 177 PHE A O 1
ATOM 1502 N N . PHE A 1 178 ? 1.331 -21.033 0.532 1.00 77.31 178 PHE A N 1
ATOM 1503 C CA . PHE A 1 178 ? 0.425 -20.421 -0.428 1.00 77.31 178 PHE A CA 1
ATOM 1504 C C . PHE A 1 178 ? 0.066 -19.035 0.057 1.00 77.31 178 PHE A C 1
ATOM 1506 O O . PHE A 1 178 ? -0.319 -18.847 1.210 1.00 77.31 178 PHE A O 1
ATOM 1513 N N . GLN A 1 179 ? 0.145 -18.055 -0.827 1.00 81.50 179 GLN A N 1
ATOM 1514 C CA . GLN A 1 179 ? -0.238 -16.695 -0.494 1.00 81.50 179 GLN A CA 1
ATOM 1515 C C . GLN A 1 179 ? -1.701 -16.436 -0.820 1.00 81.50 179 GLN A C 1
ATOM 1517 O O . GLN A 1 179 ? -2.234 -16.866 -1.845 1.00 81.50 179 GLN A O 1
ATOM 1522 N N . ARG A 1 180 ? -2.359 -15.681 0.055 1.00 85.38 180 ARG A N 1
ATOM 1523 C CA . ARG A 1 180 ? -3.717 -15.205 -0.168 1.00 85.38 180 ARG A CA 1
ATOM 1524 C C . ARG A 1 180 ? -3.792 -13.706 0.036 1.00 85.38 180 ARG A C 1
ATOM 1526 O O . ARG A 1 180 ? -3.348 -13.173 1.048 1.00 85.38 180 ARG A O 1
ATOM 1533 N N . ILE A 1 181 ? -4.464 -13.037 -0.896 1.00 90.12 181 ILE A N 1
ATOM 1534 C CA . ILE A 1 181 ? -4.776 -11.616 -0.771 1.00 90.12 181 ILE A CA 1
ATOM 1535 C C . ILE A 1 181 ? -5.809 -11.409 0.339 1.00 90.12 181 ILE A C 1
ATOM 1537 O O . ILE A 1 181 ? -6.947 -11.896 0.273 1.00 90.12 181 ILE A O 1
ATOM 1541 N N . TRP A 1 182 ? -5.427 -10.620 1.337 1.00 91.56 182 TRP A N 1
ATOM 1542 C CA . TRP A 1 182 ? -6.317 -10.105 2.361 1.00 91.56 182 TRP A CA 1
ATOM 1543 C C . TRP A 1 182 ? -6.638 -8.635 2.096 1.00 91.56 182 TRP A C 1
ATOM 1545 O O . TRP A 1 182 ? -5.791 -7.746 2.152 1.00 91.56 182 TRP A O 1
ATOM 1555 N N . GLU A 1 183 ? -7.906 -8.364 1.799 1.00 94.19 183 GLU A N 1
ATOM 1556 C CA . GLU A 1 183 ? -8.370 -7.005 1.537 1.00 94.19 183 GLU A CA 1
ATOM 1557 C C . GLU A 1 183 ? -8.386 -6.181 2.821 1.00 94.19 183 GLU A C 1
ATOM 1559 O O . GLU A 1 183 ? -9.061 -6.546 3.787 1.00 94.19 183 GLU A O 1
ATOM 1564 N N . ALA A 1 184 ? -7.744 -5.012 2.808 1.00 93.56 184 ALA A N 1
ATOM 1565 C CA . ALA A 1 184 ? -7.640 -4.171 3.997 1.00 93.56 184 ALA A CA 1
ATOM 1566 C C . ALA A 1 184 ? -8.993 -3.622 4.491 1.00 93.56 184 ALA A C 1
ATOM 1568 O O . ALA A 1 184 ? -9.111 -3.175 5.630 1.00 93.56 184 ALA A O 1
ATOM 1569 N N . LYS A 1 185 ? -10.040 -3.693 3.656 1.00 94.94 185 LYS A N 1
ATOM 1570 C CA . LYS A 1 185 ? -11.426 -3.350 4.017 1.00 94.94 185 LYS A CA 1
ATOM 1571 C C . LYS A 1 185 ? -12.035 -4.335 5.023 1.00 94.94 185 LYS A C 1
ATOM 1573 O O . LYS A 1 185 ? -13.051 -4.025 5.659 1.00 94.94 185 LYS A O 1
ATOM 1578 N N . LYS A 1 186 ? -11.450 -5.525 5.169 1.00 94.38 186 LYS A N 1
ATOM 1579 C CA . LYS A 1 186 ? -11.829 -6.494 6.198 1.00 94.38 186 LYS A CA 1
ATOM 1580 C C . LYS A 1 186 ? -11.288 -6.042 7.549 1.00 94.38 186 LYS A C 1
ATOM 1582 O O . LYS A 1 186 ? -10.253 -5.397 7.641 1.00 94.38 186 LYS A O 1
ATOM 1587 N N . TRP A 1 187 ? -12.022 -6.369 8.604 1.00 94.00 187 TRP A N 1
ATOM 1588 C CA . TRP A 1 187 ? -11.596 -6.054 9.961 1.00 94.00 187 TRP A CA 1
ATOM 1589 C C . TRP A 1 187 ? -10.383 -6.890 10.352 1.00 94.00 187 TRP A C 1
ATOM 1591 O O . TRP A 1 187 ? -10.428 -8.111 10.230 1.00 94.00 187 TRP A O 1
ATOM 1601 N N . MET A 1 188 ? -9.359 -6.220 10.864 1.00 92.88 188 MET A N 1
ATOM 1602 C CA . MET A 1 188 ? -8.110 -6.804 11.3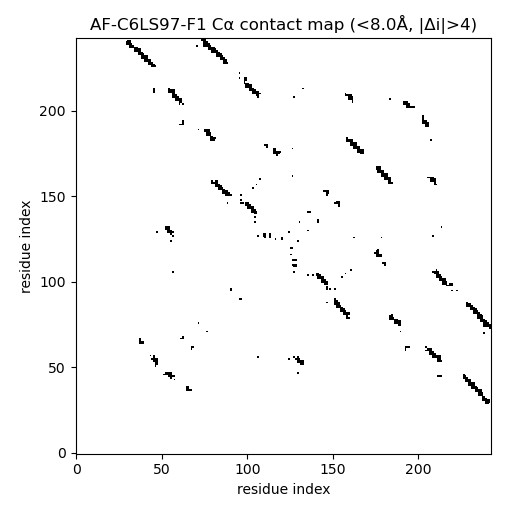39 1.00 92.88 188 MET A CA 1
ATOM 1603 C C . MET A 1 188 ? -7.927 -6.418 12.810 1.00 92.88 188 MET A C 1
ATOM 1605 O O . MET A 1 188 ? -8.266 -5.291 13.184 1.00 92.88 188 MET A O 1
ATOM 1609 N N . PRO A 1 189 ? -7.471 -7.332 13.673 1.00 91.81 189 PRO A N 1
ATOM 1610 C CA . PRO A 1 189 ? -7.155 -6.986 15.052 1.00 91.81 189 PRO A CA 1
ATOM 1611 C C . PRO A 1 189 ? -5.905 -6.095 15.099 1.00 91.81 189 PRO A C 1
ATOM 1613 O O . PRO A 1 189 ? -5.023 -6.217 14.251 1.00 91.81 189 PRO A O 1
ATOM 1616 N N . PHE A 1 190 ? -5.800 -5.209 16.094 1.00 88.69 190 PHE A N 1
ATOM 1617 C CA . PHE A 1 190 ? -4.619 -4.339 16.232 1.00 88.69 190 PHE A CA 1
ATOM 1618 C C . PHE A 1 190 ? -3.306 -5.113 16.413 1.00 88.69 190 PHE A C 1
ATOM 1620 O O . PHE A 1 190 ? -2.263 -4.612 16.012 1.00 88.69 190 PHE A O 1
ATOM 1627 N N . CYS A 1 191 ? -3.346 -6.349 16.924 1.00 84.12 191 CYS A N 1
ATOM 1628 C CA . CYS A 1 191 ? -2.157 -7.201 17.017 1.00 84.12 191 CYS A CA 1
ATOM 1629 C C . CYS A 1 191 ? -1.545 -7.560 15.653 1.00 84.12 191 CYS A C 1
ATOM 1631 O O . CYS A 1 191 ? -0.397 -7.975 15.606 1.00 84.12 191 CYS A O 1
ATOM 1633 N N . TRP A 1 192 ? -2.262 -7.379 14.538 1.00 84.25 192 TRP A N 1
ATOM 1634 C CA . TRP A 1 192 ? -1.674 -7.530 13.202 1.00 84.25 192 TRP A CA 1
ATOM 1635 C C . TRP A 1 192 ? -0.793 -6.337 12.812 1.00 84.25 192 TRP A C 1
ATOM 1637 O O . TRP A 1 192 ? 0.104 -6.477 11.993 1.00 84.25 192 TRP A O 1
ATOM 1647 N N . ALA A 1 193 ? -1.013 -5.160 13.397 1.00 77.44 193 ALA A N 1
ATOM 1648 C CA . ALA A 1 193 ? -0.201 -3.968 13.148 1.00 77.44 193 ALA A CA 1
ATOM 1649 C C . ALA A 1 193 ? 1.000 -3.849 14.113 1.00 77.44 193 ALA A C 1
ATOM 1651 O O . ALA A 1 193 ? 1.505 -2.753 14.324 1.00 77.44 193 ALA A O 1
ATOM 1652 N N . TRP A 1 194 ? 1.421 -4.950 14.738 1.00 64.00 194 TRP A N 1
ATOM 1653 C CA . TRP A 1 194 ? 2.399 -4.975 15.827 1.00 64.00 194 TRP A CA 1
ATOM 1654 C C . TRP A 1 194 ? 3.831 -4.640 15.375 1.00 64.00 194 TRP A C 1
ATOM 1656 O O . TRP A 1 194 ? 4.342 -5.281 14.464 1.00 64.00 194 TRP A O 1
ATOM 1666 N N . ASN A 1 195 ? 4.498 -3.684 16.036 1.00 61.19 195 ASN A N 1
ATOM 1667 C CA . ASN A 1 195 ? 5.943 -3.449 15.897 1.00 61.19 195 ASN A CA 1
ATOM 1668 C C . ASN A 1 195 ? 6.555 -2.950 17.228 1.00 61.19 195 ASN A C 1
ATOM 1670 O O . ASN A 1 195 ? 6.458 -1.760 17.539 1.00 61.19 195 ASN A O 1
ATOM 1674 N N . PRO A 1 196 ? 7.188 -3.816 18.038 1.00 54.94 196 PRO A N 1
ATOM 1675 C CA . PRO A 1 196 ? 7.741 -3.419 19.320 1.00 54.94 196 PRO A CA 1
ATOM 1676 C C . PRO A 1 196 ? 9.256 -3.219 19.187 1.00 54.94 196 PRO A C 1
ATOM 1678 O O . PRO A 1 196 ? 10.010 -4.131 19.483 1.00 54.94 196 PRO A O 1
ATOM 1681 N N . LYS A 1 197 ? 9.700 -2.045 18.718 1.00 54.31 197 LYS A N 1
ATOM 1682 C CA . LYS A 1 197 ? 11.088 -1.527 18.824 1.00 54.31 197 LYS A CA 1
ATOM 1683 C C . LYS A 1 197 ? 12.165 -2.580 19.204 1.00 54.31 197 LYS A C 1
ATOM 1685 O O . LYS A 1 197 ? 12.559 -2.646 20.367 1.00 54.31 197 LYS A O 1
ATOM 1690 N N . THR A 1 198 ? 12.681 -3.354 18.242 1.00 49.12 198 THR A N 1
ATOM 1691 C CA . THR A 1 198 ? 13.911 -4.158 18.413 1.00 49.12 198 THR A CA 1
ATOM 1692 C C . THR A 1 198 ? 14.882 -3.974 17.239 1.00 49.12 198 THR A C 1
ATOM 1694 O O . THR A 1 198 ? 14.419 -3.773 16.118 1.00 49.12 198 THR A O 1
ATOM 1697 N N . PRO A 1 199 ? 16.215 -4.032 17.464 1.00 48.88 199 PRO A N 1
ATOM 1698 C CA . PRO A 1 199 ? 17.239 -3.604 16.497 1.00 48.88 199 PRO A CA 1
ATOM 1699 C C . PRO A 1 199 ? 17.583 -4.650 15.424 1.00 48.88 199 PRO A C 1
ATOM 1701 O O . PRO A 1 199 ? 18.337 -4.348 14.505 1.00 48.88 199 PRO A O 1
ATOM 1704 N N . ASN A 1 200 ? 17.034 -5.863 15.520 1.00 48.53 200 ASN A N 1
ATOM 1705 C CA . ASN A 1 200 ? 17.302 -6.956 14.589 1.00 48.53 200 ASN A CA 1
ATOM 1706 C C . ASN A 1 200 ? 16.041 -7.214 13.753 1.00 48.53 200 ASN A C 1
ATOM 1708 O O . ASN A 1 200 ? 15.088 -7.791 14.263 1.00 48.53 200 ASN A O 1
ATOM 1712 N N . SER A 1 201 ? 16.056 -6.673 12.530 1.00 48.97 201 SER A N 1
ATOM 1713 C CA . SER A 1 201 ? 15.265 -6.880 11.290 1.00 48.97 201 SER A CA 1
ATOM 1714 C C . SER A 1 201 ? 13.877 -7.554 11.241 1.00 48.97 201 SER A C 1
ATOM 1716 O O . SER A 1 201 ? 13.181 -7.337 10.252 1.00 48.97 201 SER A O 1
ATOM 1718 N N . ASP A 1 202 ? 13.420 -8.312 12.233 1.00 45.97 202 ASP A N 1
ATOM 1719 C CA . ASP A 1 202 ? 12.259 -9.210 12.096 1.00 45.97 202 ASP A CA 1
ATOM 1720 C C . ASP A 1 202 ? 10.979 -8.663 12.757 1.00 45.97 202 ASP A C 1
ATOM 1722 O O . ASP A 1 202 ? 9.908 -9.266 12.695 1.00 45.97 202 ASP A O 1
ATOM 1726 N N . SER A 1 203 ? 11.047 -7.473 13.358 1.00 49.69 203 SER A N 1
ATOM 1727 C CA . SER A 1 203 ? 9.905 -6.773 13.953 1.00 49.69 203 SER A CA 1
ATOM 1728 C C . SER A 1 203 ? 9.217 -5.841 12.947 1.00 49.69 203 SER A C 1
ATOM 1730 O O . SER A 1 203 ? 9.290 -4.620 13.072 1.00 49.69 203 SER A O 1
ATOM 1732 N N . THR A 1 204 ? 8.539 -6.393 11.937 1.00 57.34 204 THR A N 1
ATOM 1733 C CA . THR A 1 204 ? 7.725 -5.600 10.998 1.00 57.34 204 THR A CA 1
ATOM 1734 C C . THR A 1 204 ? 6.250 -5.975 11.113 1.00 57.34 204 THR A C 1
ATOM 1736 O O . THR A 1 204 ? 5.843 -7.114 10.898 1.00 57.34 204 THR A O 1
ATOM 1739 N N . GLY A 1 205 ? 5.425 -5.004 11.510 1.00 66.50 205 GLY A N 1
ATOM 1740 C CA . GLY A 1 205 ? 3.973 -5.156 11.479 1.00 66.50 205 GLY A CA 1
ATOM 1741 C C . GLY A 1 205 ? 3.457 -5.337 10.052 1.00 66.50 205 GLY A C 1
ATOM 1742 O O . GLY A 1 205 ? 4.201 -5.286 9.078 1.00 66.50 205 GLY A O 1
ATOM 1743 N N . LEU A 1 206 ? 2.147 -5.516 9.910 1.00 79.75 206 LEU A N 1
ATOM 1744 C CA . LEU A 1 206 ? 1.538 -5.811 8.617 1.00 79.75 206 LEU A CA 1
ATOM 1745 C C . LEU A 1 206 ? 1.760 -4.699 7.572 1.00 79.75 206 LEU A C 1
ATOM 1747 O O . LEU A 1 206 ? 1.319 -3.554 7.736 1.00 79.75 206 LEU A O 1
ATOM 1751 N N . SER A 1 207 ? 2.408 -5.084 6.471 1.00 85.19 207 SER A N 1
ATOM 1752 C CA . SER A 1 207 ? 2.630 -4.257 5.285 1.00 85.19 207 SER A CA 1
ATOM 1753 C C . SER A 1 207 ? 1.413 -4.284 4.361 1.00 85.19 207 SER A C 1
ATOM 1755 O O . SER A 1 207 ? 0.818 -5.333 4.092 1.00 85.19 207 SER A O 1
ATOM 1757 N N . PHE A 1 208 ? 1.045 -3.114 3.849 1.00 90.75 208 PHE A N 1
ATOM 1758 C CA . PHE A 1 208 ? 0.011 -2.938 2.841 1.00 90.75 208 PHE A CA 1
ATOM 1759 C C . PHE A 1 208 ? 0.620 -2.518 1.511 1.00 90.75 208 PHE A C 1
ATOM 1761 O O . PHE A 1 208 ? 1.484 -1.642 1.451 1.00 90.75 208 PHE A O 1
ATOM 1768 N N . PHE A 1 209 ? 0.090 -3.101 0.443 1.00 91.50 209 PHE A N 1
ATOM 1769 C CA . PHE A 1 209 ? 0.526 -2.878 -0.923 1.00 91.50 209 PHE A CA 1
ATOM 1770 C C . PHE A 1 209 ? -0.452 -1.966 -1.668 1.00 91.50 209 PHE A C 1
ATOM 1772 O O . PHE A 1 209 ? -1.681 -2.069 -1.546 1.00 91.50 209 PHE A O 1
ATOM 1779 N N . GLY A 1 210 ? 0.127 -1.043 -2.425 1.00 92.44 210 GLY A N 1
ATOM 1780 C CA . GLY A 1 210 ? -0.506 -0.124 -3.355 1.00 92.44 210 GLY A CA 1
ATOM 1781 C C . GLY A 1 210 ? -0.037 -0.381 -4.788 1.00 92.44 210 GLY A C 1
ATOM 1782 O O . GLY A 1 210 ? 0.457 -1.465 -5.077 1.00 92.44 210 GLY A O 1
ATOM 1783 N N . PRO A 1 211 ? -0.246 0.561 -5.716 1.00 93.62 211 PRO A N 1
ATOM 1784 C CA . PRO A 1 211 ? 0.056 0.355 -7.132 1.00 93.62 211 PRO A CA 1
ATOM 1785 C C . PRO A 1 211 ? 1.565 0.360 -7.430 1.00 93.62 211 PRO A C 1
ATOM 1787 O O . PRO A 1 211 ? 2.349 0.895 -6.649 1.00 93.62 211 PRO A O 1
ATOM 1790 N N . TYR A 1 212 ? 1.946 -0.175 -8.588 1.00 92.69 212 TYR A N 1
ATOM 1791 C CA . TYR A 1 212 ? 3.204 0.156 -9.258 1.00 92.69 212 TYR A CA 1
ATOM 1792 C C . TYR A 1 212 ? 3.104 1.529 -9.916 1.00 92.69 212 TYR A C 1
ATOM 1794 O O . TYR A 1 212 ? 2.009 1.992 -10.266 1.00 92.69 212 TYR A O 1
ATOM 1802 N N . MET A 1 213 ? 4.259 2.152 -10.123 1.00 89.75 213 MET A N 1
ATOM 1803 C CA . MET A 1 213 ? 4.375 3.379 -10.890 1.00 89.75 213 MET A CA 1
ATOM 1804 C C . MET A 1 213 ? 5.568 3.303 -11.832 1.00 89.75 213 MET A C 1
ATOM 1806 O O . MET A 1 213 ? 6.659 2.927 -11.418 1.00 89.75 213 MET A O 1
ATOM 1810 N N . VAL A 1 214 ? 5.353 3.720 -13.073 1.00 87.75 214 VAL A N 1
ATOM 1811 C CA . VAL A 1 214 ? 6.407 3.917 -14.066 1.00 87.75 214 VAL A CA 1
ATOM 1812 C C . VAL A 1 214 ? 6.415 5.383 -14.452 1.00 87.75 214 VAL A C 1
ATOM 1814 O O . VAL A 1 214 ? 5.359 5.978 -14.681 1.00 87.75 214 VAL A O 1
ATOM 1817 N N . ARG A 1 215 ? 7.602 5.976 -14.515 1.00 83.12 215 ARG A N 1
ATOM 1818 C CA . ARG A 1 215 ? 7.782 7.354 -14.959 1.00 83.12 215 ARG A CA 1
ATOM 1819 C C . ARG A 1 215 ? 8.268 7.332 -16.399 1.00 83.12 215 ARG A C 1
ATOM 1821 O O . ARG A 1 215 ? 9.378 6.893 -16.659 1.00 83.12 215 ARG A O 1
ATOM 1828 N N . ASN A 1 216 ? 7.451 7.821 -17.320 1.00 77.56 216 ASN A N 1
ATOM 1829 C CA . ASN A 1 216 ? 7.847 7.959 -18.712 1.00 77.56 216 ASN A CA 1
ATOM 1830 C C . ASN A 1 216 ? 8.470 9.346 -18.929 1.00 77.56 216 ASN A C 1
ATOM 1832 O O . ASN A 1 216 ? 7.811 10.375 -18.737 1.00 77.56 216 ASN A O 1
ATOM 1836 N N . ILE A 1 217 ? 9.752 9.336 -19.303 1.00 68.62 217 ILE A N 1
ATOM 1837 C CA . ILE A 1 217 ? 10.616 10.509 -19.512 1.00 68.62 217 ILE A CA 1
ATOM 1838 C C . ILE A 1 217 ? 11.068 10.577 -20.986 1.00 68.62 217 ILE A C 1
ATOM 1840 O O . ILE A 1 217 ? 11.878 11.421 -21.339 1.00 68.62 217 ILE A O 1
ATOM 1844 N N . ALA A 1 218 ? 10.540 9.727 -21.880 1.00 60.94 218 ALA A N 1
ATOM 1845 C CA . ALA A 1 218 ? 11.033 9.585 -23.258 1.00 60.94 218 ALA A CA 1
ATOM 1846 C C . ALA A 1 218 ? 11.077 10.902 -24.061 1.00 60.94 218 ALA A C 1
ATOM 1848 O O . ALA A 1 218 ? 11.869 11.030 -24.989 1.00 60.94 218 ALA A O 1
ATOM 1849 N N . ASN A 1 219 ? 10.271 11.895 -23.674 1.00 57.66 219 ASN A N 1
ATOM 1850 C CA . ASN A 1 219 ? 10.204 13.202 -24.329 1.00 57.66 219 ASN A CA 1
ATOM 1851 C C . ASN A 1 219 ? 10.929 14.328 -23.566 1.00 57.66 219 ASN A C 1
ATOM 1853 O O . ASN A 1 219 ? 10.938 15.458 -24.043 1.00 57.66 219 ASN A O 1
ATOM 1857 N N . ALA A 1 220 ? 11.504 14.051 -22.391 1.00 59.12 220 ALA A N 1
ATOM 1858 C CA . ALA A 1 220 ? 12.216 15.018 -21.556 1.00 59.12 220 ALA A CA 1
ATOM 1859 C C . ALA A 1 220 ? 13.731 14.773 -21.638 1.00 59.12 220 ALA A C 1
ATOM 1861 O O . ALA A 1 220 ? 14.358 14.212 -20.739 1.00 59.12 220 ALA A O 1
ATOM 1862 N N . THR A 1 221 ? 14.330 15.183 -22.754 1.00 56.72 221 THR A N 1
ATOM 1863 C CA . THR A 1 221 ? 15.782 15.128 -22.966 1.00 56.72 221 THR A CA 1
ATOM 1864 C C . THR A 1 221 ? 16.510 16.089 -22.020 1.00 56.72 221 THR A C 1
ATOM 1866 O O . THR A 1 221 ? 16.151 17.262 -21.948 1.00 56.72 221 THR A O 1
ATOM 1869 N N . GLY A 1 222 ? 17.558 15.615 -21.336 1.00 56.28 222 GLY A N 1
ATOM 1870 C CA . GLY A 1 222 ? 18.445 16.457 -20.516 1.00 56.28 222 GLY A CA 1
ATOM 1871 C C . GLY A 1 222 ? 18.040 16.631 -19.047 1.00 56.28 222 GLY A C 1
ATOM 1872 O O . GLY A 1 222 ? 18.615 17.478 -18.368 1.00 56.28 222 GLY A O 1
ATOM 1873 N N . VAL A 1 223 ? 17.080 15.847 -18.540 1.00 60.09 223 VAL A N 1
ATOM 1874 C CA . VAL A 1 223 ? 16.621 15.947 -17.146 1.00 60.09 223 VAL A CA 1
ATOM 1875 C C . VAL A 1 223 ? 16.878 14.653 -16.387 1.00 60.09 223 VAL A C 1
ATOM 1877 O O . VAL A 1 223 ? 16.187 13.654 -16.581 1.00 60.09 223 VAL A O 1
ATOM 1880 N N . THR A 1 224 ? 17.823 14.695 -15.453 1.00 61.41 224 THR A N 1
ATOM 1881 C CA . THR A 1 224 ? 18.000 13.633 -14.461 1.00 61.41 224 THR A CA 1
ATOM 1882 C C . THR A 1 224 ? 16.992 13.849 -13.342 1.00 61.41 224 THR A C 1
ATOM 1884 O O . THR A 1 224 ? 17.055 14.837 -12.610 1.00 61.41 224 THR A O 1
ATOM 1887 N N . LEU A 1 225 ? 16.022 12.949 -13.221 1.00 65.75 225 LEU A N 1
ATOM 1888 C CA . LEU A 1 225 ? 15.026 13.009 -12.158 1.00 65.75 225 LEU A CA 1
ATOM 1889 C C . LEU A 1 225 ? 15.440 12.088 -11.007 1.00 65.75 225 LEU A C 1
ATOM 1891 O O . LEU A 1 225 ? 15.996 11.023 -11.261 1.00 65.75 225 LEU A O 1
ATOM 1895 N N . PRO A 1 226 ? 15.157 12.455 -9.745 1.00 67.06 226 PRO A N 1
ATOM 1896 C CA . PRO A 1 226 ? 15.510 11.603 -8.620 1.00 67.06 226 PRO A CA 1
ATOM 1897 C C . PRO A 1 226 ? 14.730 10.279 -8.674 1.00 67.06 226 PRO A C 1
ATOM 1899 O O . PRO A 1 226 ? 13.524 10.266 -8.950 1.00 67.06 226 PRO A O 1
ATOM 1902 N N . ASN A 1 227 ? 15.424 9.178 -8.361 1.00 68.06 227 ASN A N 1
ATOM 1903 C CA . ASN A 1 227 ? 14.846 7.828 -8.258 1.00 68.06 227 ASN A CA 1
ATOM 1904 C C . ASN A 1 227 ? 13.809 7.727 -7.128 1.00 68.06 227 ASN A C 1
ATOM 1906 O O . ASN A 1 227 ? 12.893 6.908 -7.181 1.00 68.06 227 ASN A O 1
ATOM 1910 N N . ALA A 1 228 ? 13.949 8.576 -6.108 1.00 74.25 228 ALA A N 1
ATOM 1911 C CA . ALA A 1 228 ? 12.990 8.731 -5.029 1.00 74.25 228 ALA A CA 1
ATOM 1912 C C . ALA A 1 228 ? 12.084 9.930 -5.298 1.00 74.25 228 ALA A C 1
ATOM 1914 O O . ALA A 1 228 ? 12.563 11.016 -5.626 1.00 74.25 228 ALA A O 1
ATOM 1915 N N . VAL A 1 229 ? 10.781 9.766 -5.086 1.00 79.25 229 VAL A N 1
ATOM 1916 C CA . VAL A 1 229 ? 9.848 10.896 -5.081 1.00 79.25 229 VAL A CA 1
ATOM 1917 C C . VAL A 1 229 ? 9.116 10.964 -3.749 1.00 79.25 229 VAL A C 1
ATOM 1919 O O . VAL A 1 229 ? 8.698 9.944 -3.199 1.00 79.25 229 VAL A O 1
ATOM 1922 N N . THR A 1 230 ? 8.950 12.178 -3.231 1.00 86.38 230 THR A N 1
ATOM 1923 C CA . THR A 1 230 ? 8.179 12.425 -2.016 1.00 86.38 230 THR A CA 1
ATOM 1924 C C . THR A 1 230 ? 6.699 12.155 -2.278 1.00 86.38 230 THR A C 1
ATOM 1926 O O . THR A 1 230 ? 6.060 12.768 -3.138 1.00 86.38 230 THR A O 1
ATOM 1929 N N . ALA A 1 231 ? 6.146 11.210 -1.527 1.00 89.12 231 ALA A N 1
ATOM 1930 C CA . ALA A 1 231 ? 4.771 10.765 -1.625 1.00 89.12 231 ALA A CA 1
ATOM 1931 C C . ALA A 1 231 ? 4.048 11.004 -0.294 1.00 89.12 231 ALA A C 1
ATOM 1933 O O . ALA A 1 231 ? 4.386 10.427 0.739 1.00 89.12 231 ALA A O 1
ATOM 1934 N N . GLN A 1 232 ? 2.997 11.815 -0.338 1.00 93.75 232 GLN A N 1
ATOM 1935 C CA . GLN A 1 232 ? 2.054 11.977 0.757 1.00 93.75 232 GLN A CA 1
ATOM 1936 C C . GLN A 1 232 ? 0.954 10.919 0.654 1.00 93.75 232 GLN A C 1
ATOM 1938 O O . GLN A 1 232 ? 0.133 10.921 -0.269 1.00 93.75 232 GLN A O 1
ATOM 1943 N N . LEU A 1 233 ? 0.889 10.030 1.637 1.00 94.75 233 LEU A N 1
ATOM 1944 C CA . LEU A 1 233 ? -0.118 8.986 1.743 1.00 94.75 233 LEU A CA 1
ATOM 1945 C C . LEU A 1 233 ? -1.226 9.407 2.710 1.00 94.75 233 LEU A C 1
ATOM 1947 O O . LEU A 1 233 ? -0.980 9.670 3.881 1.00 94.75 233 LEU A O 1
ATOM 1951 N N . LYS A 1 234 ? -2.472 9.390 2.233 1.00 95.88 234 LYS A N 1
ATOM 1952 C CA . LYS A 1 234 ? -3.689 9.616 3.027 1.00 95.88 234 LYS A CA 1
ATOM 1953 C C . LYS A 1 234 ? -4.498 8.332 3.111 1.00 95.88 234 LYS A C 1
ATOM 1955 O O . LYS A 1 234 ? -5.012 7.854 2.095 1.00 95.88 234 LYS A O 1
ATOM 1960 N N . VAL A 1 235 ? -4.674 7.795 4.313 1.00 96.19 235 VAL A N 1
ATOM 1961 C CA . VAL A 1 235 ? -5.371 6.525 4.545 1.00 96.19 235 VAL A CA 1
ATOM 1962 C C . VAL A 1 235 ? -6.649 6.746 5.334 1.00 96.19 235 VAL A C 1
ATOM 1964 O O . VAL A 1 235 ? -6.647 7.307 6.424 1.00 96.19 235 VAL A O 1
ATOM 1967 N N . ARG A 1 236 ? -7.768 6.286 4.765 1.00 97.31 236 ARG A N 1
ATOM 1968 C CA . ARG A 1 236 ? -9.086 6.318 5.403 1.00 97.31 236 ARG A CA 1
ATOM 1969 C C . ARG A 1 236 ? -9.294 5.041 6.206 1.00 97.31 236 ARG A C 1
ATOM 1971 O O . ARG A 1 236 ? -9.478 3.971 5.622 1.00 97.31 236 ARG A O 1
ATOM 1978 N N . LEU A 1 237 ? -9.302 5.171 7.523 1.00 95.69 237 LEU A N 1
ATOM 1979 C CA . LEU A 1 237 ? -9.417 4.090 8.492 1.00 95.69 237 LEU A CA 1
ATOM 1980 C C . LEU A 1 237 ? -10.772 4.115 9.195 1.00 95.69 237 LEU A C 1
ATOM 1982 O O . LEU A 1 237 ? -11.423 5.150 9.325 1.00 95.69 237 LEU A O 1
ATOM 1986 N N . GLN A 1 238 ? -11.190 2.950 9.668 1.00 95.50 238 GLN A N 1
ATOM 1987 C CA . GLN A 1 238 ? -12.234 2.820 10.675 1.00 95.50 238 GLN A CA 1
ATOM 1988 C C . GLN A 1 238 ? -11.772 1.849 11.747 1.00 95.50 238 GLN A C 1
ATOM 1990 O O . GLN A 1 238 ? -11.113 0.854 11.443 1.00 95.50 238 GLN A O 1
ATOM 1995 N N . PHE A 1 239 ? -12.197 2.107 12.974 1.00 94.69 239 PHE 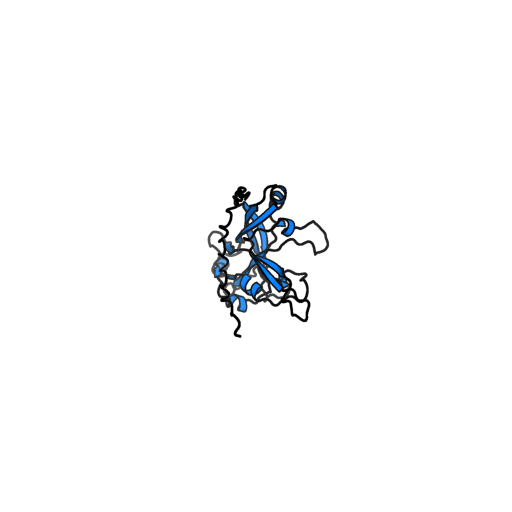A N 1
ATOM 1996 C CA . PHE A 1 239 ? -11.886 1.303 14.144 1.00 94.69 239 PHE A CA 1
ATOM 1997 C C . PHE A 1 239 ? -13.157 0.661 14.687 1.00 94.69 239 PHE A C 1
ATOM 1999 O O . PHE A 1 239 ? -14.255 1.173 14.457 1.00 94.69 239 PHE A O 1
ATOM 2006 N N . LYS A 1 240 ? -13.044 -0.488 15.359 1.00 94.12 240 LYS A N 1
ATOM 2007 C CA . LYS A 1 240 ? -14.184 -1.099 16.054 1.00 94.12 240 LYS A CA 1
ATOM 2008 C C . LYS A 1 240 ? -13.811 -1.768 17.365 1.00 94.12 240 LYS A C 1
ATOM 2010 O O . LYS A 1 240 ? -12.650 -2.096 17.602 1.00 94.12 240 LYS A O 1
ATOM 2015 N N . GLY A 1 241 ? -14.850 -2.083 18.137 1.00 88.44 241 GLY A N 1
ATOM 2016 C CA . GLY A 1 241 ? -14.727 -2.845 19.371 1.00 88.44 241 GLY A CA 1
ATOM 2017 C C . GLY A 1 241 ? -14.023 -2.002 20.416 1.00 88.44 241 GLY A C 1
ATOM 2018 O O . GLY A 1 241 ? -12.929 -2.368 20.840 1.00 88.44 241 GLY A O 1
ATOM 2019 N N . GLN A 1 242 ? -14.642 -0.856 20.712 1.00 84.56 242 GLN A N 1
ATOM 2020 C CA . GLN A 1 242 ? -14.280 0.015 21.821 1.00 84.56 242 GLN A CA 1
ATOM 2021 C C . GLN A 1 242 ? -14.218 -0.815 23.108 1.00 84.56 242 GLN A C 1
ATOM 2023 O O . GLN A 1 242 ? -15.122 -1.628 23.335 1.00 84.56 242 GLN A O 1
ATOM 2028 N N . LYS A 1 243 ? -13.119 -0.669 23.847 1.00 79.69 243 LYS A N 1
ATOM 2029 C CA . LYS A 1 243 ? -12.877 -1.341 25.126 1.00 79.69 243 LYS A CA 1
ATOM 2030 C C . LYS A 1 243 ? -13.675 -0.685 26.245 1.00 79.69 243 LYS A C 1
ATOM 2032 O O . LYS A 1 243 ? -13.901 0.543 26.152 1.00 79.69 243 LYS A O 1
#

Radius of gyration: 26.32 Å; Cα contacts (8 Å, |Δi|>4): 431; chains: 1; bounding box: 69×97×50 Å

Sequence (243 aa):
MVRRYGKYRKRRFKKVRRRPMRRYRRSRGKTTSRVVVLTTDRNWFFINNTNENLHEAYRFTVHDMPGFIDYQTVYSHFRILKAKIVISTQYADSKVQGQTSYLIVGSRPFAATNMPLTRYPAYDSYWVPYVTEDELRQARWQRMHYPSTTTQAISATFYPYTLVGTLGPAYLEKDVFFQRIWEAKKWMPFCWAWNPKTPNSDSTGLSFFGPYMVRNIANATGVTLPNAVTAQLKVRLQFKGQK

Secondary structure (DSSP, 8-state):
-------------------------------BPPPEEEEEEEEEE-EETTEEEEEPPPEEESTTSTTTTHHHHHEEEEEEEEEEEEEE---SSHHHHHH-EEEEE-SHHHHHHPPPBSS--SSGGGTS--EEHHHHHH-TT-EEE---TTT-EEEEEE--EEEEEEE--S--SS--EEEEEEETTS-EEGGGG-----SSS-----EEE--EEEEE-TT-TT----SEEEEEEEEEEEEEEE-

Solvent-accessible surface area (backbone atoms only — not comparable to full-atom values): 14469 Å² total; per-residue (Å²): 140,83,85,86,81,79,82,80,75,80,78,77,76,77,78,74,77,74,71,79,76,77,70,80,66,73,76,69,71,80,51,53,54,70,79,42,78,41,57,44,78,45,75,44,56,33,46,37,94,89,41,80,65,27,30,34,52,41,73,48,50,61,61,81,29,66,73,46,62,66,48,54,77,49,28,50,26,36,25,40,71,37,35,33,42,36,35,57,54,86,61,99,46,75,74,49,50,80,34,38,39,33,41,38,28,69,38,64,66,58,40,72,70,53,75,68,35,75,58,89,68,94,51,71,55,72,66,44,60,66,42,42,66,69,61,53,72,67,40,92,70,50,42,82,44,60,53,36,88,88,73,33,30,38,76,50,76,48,72,42,29,31,77,42,82,37,85,53,73,93,86,59,102,60,79,43,38,29,76,40,85,41,58,29,67,48,82,39,53,51,79,54,43,44,60,80,91,62,97,67,92,76,65,68,35,50,55,32,41,42,41,29,49,45,78,46,50,91,70,37,82,94,67,90,72,72,72,56,38,54,29,39,37,39,37,34,31,36,37,28,51,62,114

Nearest PDB structures (foldseek):
  2wws-assembly1_B  TM=4.605E-01  e=1.410E-05  Physalis mottle virus
  2xpj-assembly1_B  TM=4.027E-01  e=6.090E-05  Physalis mottle virus
  6rj0-assembly1_C  TM=4.836E-01  e=8.579E-04  Betanodavirus sp.
  4wiz-assembly1_CA  TM=4.359E-01  e=4.886E-04  Epinephelus coioides nervous necrosis virus
  1ddl-assembly1_A  TM=3.517E-01  e=5.442E-05  Desmodium yellow mottle virus